Protein AF-A0A6V7HLK0-F1 (afdb_monomer_lite)

Sequence (235 aa):
MDEPIPCGPGGFQCENIGPEYYCSKQFWEGPNWGITNFDNFGLAMLTVFQCVTLEGWTDVLYSIEDAMGSSWQWIYFISMVILGAFFVMNLILGVLSGEFSKEREKAKARGDFHKLREKQQIEDDLRGYLDWITQAEDIEPETDEPKMQDGKTKQQSEMESTDQLEGDEEGVQQESVWRRKKLAFDRANRRMRRACRKAVKSQVFYWLIIVLVFLNTGVLATEHYNQPQWLDDFQ

Organism: NCBI:txid395501

Radius of gyration: 45.16 Å; chains: 1; bounding box: 91×51×130 Å

Secondary structure (DSSP, 8-state):
--S-----TTS--GGGT-TT-----S----HHHHTS--SSHHHHHHHHHHHHTTSSHHHHHHHHHHHH-SSSHHHHHHHHIIIIIHHHHHHHHHHHHHHHHHHHHHHHHTTHHHHHHHHHHHHHHHHHHHHHHHHHHT---------PPP--------------------------HHHHHHHHHHHHHHHHHHHHHHHHTSHHHHHHHHHHHHHHHHHHHT--TT--HHHHTT-

pLDDT: mean 81.18, std 20.98, range [24.12, 97.62]

InterPro domains:
  IPR002077 Voltage-dependent calcium channel, alpha-1 subunit [PR00167] (58-75)
  IPR002077 Voltage-dependent calcium channel, alpha-1 subunit [PR00167] (97-121)
  IPR005821 Ion transport domain [PF00520] (25-107)
  IPR027359 Voltage-dependent channel domain superfamily [G3DSA:1.20.120.350] (193-235)
  IPR050599 Voltage-dependent calcium channel alpha-1 subunit [PTHR45628] (5-235)

Foldseek 3Di:
DPDDAAAAPQAAQLPVVHPPGHHDPDDDCHPPNVQQDDPDPVSVVVNLVCLLCVHCLVVSLNSVCRHHNDDCSVVVSVCSNVVRNVVVVVVVVVVVVVVVVVVVVVCVVVCVVVVVVVVVVVVVVVVVVVVVVVVVVLDDDPPPDPPDDDDDDDDDDDDDDDDDDDDDDPPPVPCPVVNVVVVVVVVVVNVVVVVVVVCCPDPVVVVVVVVVVVVVVVLVVPDDDPDDVVSVVVD

Structure (mmCIF, N/CA/C/O backbone):
data_AF-A0A6V7HLK0-F1
#
_entry.id   AF-A0A6V7HLK0-F1
#
loop_
_atom_site.group_PDB
_atom_site.id
_atom_site.type_symbol
_atom_site.label_atom_id
_atom_site.label_alt_id
_atom_site.label_comp_id
_atom_site.label_asym_id
_atom_site.label_entity_id
_atom_site.label_seq_id
_atom_site.pdbx_PDB_ins_code
_atom_site.Cartn_x
_atom_site.Cartn_y
_atom_site.Cartn_z
_atom_site.occupancy
_atom_site.B_iso_or_equiv
_atom_site.auth_seq_id
_atom_site.auth_comp_id
_atom_site.auth_asym_id
_atom_site.auth_atom_id
_atom_site.pdbx_PDB_model_num
ATOM 1 N N . MET A 1 1 ? -0.566 -14.085 -31.722 1.00 63.91 1 MET A N 1
ATOM 2 C CA . MET A 1 1 ? -0.450 -13.171 -30.565 1.00 63.91 1 MET A CA 1
ATOM 3 C C . MET A 1 1 ? -1.357 -11.990 -30.821 1.00 63.91 1 MET A C 1
ATOM 5 O O . MET A 1 1 ? -1.418 -11.564 -31.970 1.00 63.91 1 MET A O 1
ATOM 9 N N . ASP A 1 2 ? -2.052 -11.506 -29.794 1.00 73.00 2 ASP A N 1
ATOM 10 C CA . ASP A 1 2 ? -2.999 -10.391 -29.930 1.00 73.00 2 ASP A CA 1
ATOM 11 C C . ASP A 1 2 ? -2.304 -9.020 -29.856 1.00 73.00 2 ASP A C 1
ATOM 13 O O . ASP A 1 2 ? -2.785 -8.055 -30.444 1.00 73.00 2 ASP A O 1
ATOM 17 N N . GLU A 1 3 ? -1.127 -8.955 -29.223 1.00 79.69 3 GLU A N 1
ATOM 18 C CA . GLU A 1 3 ? -0.285 -7.758 -29.137 1.00 79.69 3 GLU A CA 1
ATOM 19 C C . GLU A 1 3 ? 1.170 -8.062 -29.558 1.00 79.69 3 GLU A C 1
ATOM 21 O O . GLU A 1 3 ? 1.648 -9.186 -29.362 1.00 79.69 3 GLU A O 1
ATOM 26 N N . PRO A 1 4 ? 1.882 -7.094 -30.170 1.00 85.44 4 PRO A N 1
ATOM 27 C CA . PRO A 1 4 ? 3.306 -7.210 -30.470 1.00 85.44 4 PRO A CA 1
ATOM 28 C C . PRO A 1 4 ? 4.160 -7.106 -29.198 1.00 85.44 4 PRO A C 1
ATOM 30 O O . PRO A 1 4 ? 3.873 -6.314 -28.305 1.00 85.44 4 PRO A O 1
ATOM 33 N N . ILE A 1 5 ? 5.253 -7.867 -29.165 1.00 90.31 5 ILE A N 1
ATOM 34 C CA . ILE A 1 5 ? 6.261 -7.842 -28.097 1.00 90.31 5 ILE A CA 1
ATOM 35 C C . ILE A 1 5 ? 7.622 -7.399 -28.654 1.00 90.31 5 ILE A C 1
ATOM 37 O O . ILE A 1 5 ? 7.855 -7.537 -29.862 1.00 90.31 5 ILE A O 1
ATOM 41 N N . PRO A 1 6 ? 8.542 -6.891 -27.813 1.00 92.81 6 PRO A N 1
ATOM 42 C CA . PRO A 1 6 ? 9.915 -6.642 -28.229 1.00 92.81 6 PRO A CA 1
ATOM 43 C C . PRO A 1 6 ? 10.592 -7.933 -28.706 1.00 92.81 6 PRO A C 1
ATOM 45 O O . PRO A 1 6 ? 10.280 -9.032 -28.258 1.00 92.81 6 PRO A O 1
ATOM 48 N N . CYS A 1 7 ? 11.524 -7.802 -29.643 1.00 91.75 7 CYS A N 1
ATOM 49 C CA . CYS A 1 7 ? 12.301 -8.918 -30.165 1.00 91.75 7 CYS A CA 1
ATOM 50 C C . CYS A 1 7 ? 13.664 -8.418 -30.642 1.00 91.75 7 CYS A C 1
ATOM 52 O O . CYS A 1 7 ? 13.815 -7.259 -31.042 1.00 91.75 7 CYS A O 1
ATOM 54 N N . GLY A 1 8 ? 14.670 -9.289 -30.628 1.00 87.12 8 GLY A N 1
ATOM 55 C CA . GLY A 1 8 ? 16.018 -8.899 -31.027 1.00 87.12 8 GLY A CA 1
ATOM 56 C C . GLY A 1 8 ? 16.970 -10.082 -31.167 1.00 87.12 8 GLY A C 1
ATOM 57 O O . GLY A 1 8 ? 16.734 -11.141 -30.593 1.00 87.12 8 GLY A O 1
ATOM 58 N N . PRO A 1 9 ? 18.092 -9.926 -31.892 1.00 84.25 9 PRO A N 1
ATOM 59 C CA . PRO A 1 9 ? 19.030 -11.021 -32.164 1.00 84.25 9 PRO A CA 1
ATOM 60 C C . PRO A 1 9 ? 19.744 -11.561 -30.912 1.00 84.25 9 PRO A C 1
ATOM 62 O O . PRO A 1 9 ? 20.300 -12.652 -30.959 1.00 84.25 9 PRO A O 1
ATOM 65 N N . GLY A 1 10 ? 19.750 -10.804 -29.808 1.00 84.38 10 GLY A N 1
ATOM 66 C CA . GLY A 1 10 ? 20.217 -11.259 -28.492 1.00 84.38 10 GLY A CA 1
ATOM 67 C C . GLY A 1 10 ? 19.101 -11.472 -27.462 1.00 84.38 10 GLY A C 1
ATOM 68 O O . GLY A 1 10 ? 19.404 -11.895 -26.352 1.00 84.38 10 GLY A O 1
ATOM 69 N N . GLY A 1 11 ? 17.851 -11.158 -27.816 1.00 89.31 11 GLY A N 1
ATOM 70 C CA . GLY A 1 11 ? 16.671 -11.230 -26.953 1.00 89.31 11 GLY A CA 1
ATOM 71 C C . GLY A 1 11 ? 15.688 -12.301 -27.424 1.00 89.31 11 GLY A C 1
ATOM 72 O O . GLY A 1 11 ? 16.090 -13.414 -27.777 1.00 89.31 11 GLY A O 1
ATOM 73 N N . PHE A 1 12 ? 14.399 -11.971 -27.448 1.00 91.12 12 PHE A N 1
ATOM 74 C CA . PHE A 1 12 ? 13.338 -12.909 -27.794 1.00 91.12 12 PHE A CA 1
ATOM 75 C C . PHE A 1 12 ? 13.400 -13.341 -29.267 1.00 91.12 12 PHE A C 1
ATOM 77 O O . PHE A 1 12 ? 13.405 -12.510 -30.180 1.00 91.12 12 PHE A O 1
ATOM 84 N N . GLN A 1 13 ? 13.417 -14.659 -29.497 1.00 90.62 13 GLN A N 1
ATOM 85 C CA . GLN A 1 13 ? 13.411 -15.260 -30.834 1.00 90.62 13 GLN A CA 1
ATOM 86 C C . GLN A 1 13 ? 11.985 -15.659 -31.224 1.00 90.62 13 GLN A C 1
ATOM 88 O O . GLN A 1 13 ? 11.446 -16.640 -30.713 1.00 90.62 13 GLN A O 1
ATOM 93 N N . CYS A 1 14 ? 11.383 -14.924 -32.162 1.00 89.31 14 CYS A N 1
ATOM 94 C CA . CYS A 1 14 ? 10.012 -15.160 -32.629 1.00 89.31 14 CYS A CA 1
ATOM 95 C C . CYS A 1 14 ? 9.789 -16.582 -33.180 1.00 89.31 14 CYS A C 1
ATOM 97 O O . CYS A 1 14 ? 8.721 -17.154 -32.975 1.00 89.31 14 CYS A O 1
ATOM 99 N N . GLU A 1 15 ? 10.821 -17.176 -33.789 1.00 87.00 15 GLU A N 1
ATOM 100 C CA . GLU A 1 15 ? 10.808 -18.540 -34.342 1.00 87.00 15 GLU A CA 1
ATOM 101 C C . GLU A 1 15 ? 10.466 -19.619 -33.294 1.00 87.00 15 GLU A C 1
ATOM 103 O O . GLU A 1 15 ? 9.951 -20.678 -33.651 1.00 87.00 15 GLU A O 1
ATOM 108 N N . ASN A 1 16 ? 10.683 -19.348 -31.998 1.00 87.44 16 ASN A N 1
ATOM 109 C CA . ASN A 1 16 ? 10.330 -20.263 -30.906 1.00 87.44 16 ASN A CA 1
ATOM 110 C C . ASN A 1 16 ? 8.809 -20.434 -30.718 1.00 87.44 16 ASN A C 1
ATOM 112 O O . ASN A 1 16 ? 8.388 -21.403 -30.087 1.00 87.44 16 ASN A O 1
ATOM 116 N N . ILE A 1 17 ? 7.991 -19.498 -31.216 1.00 88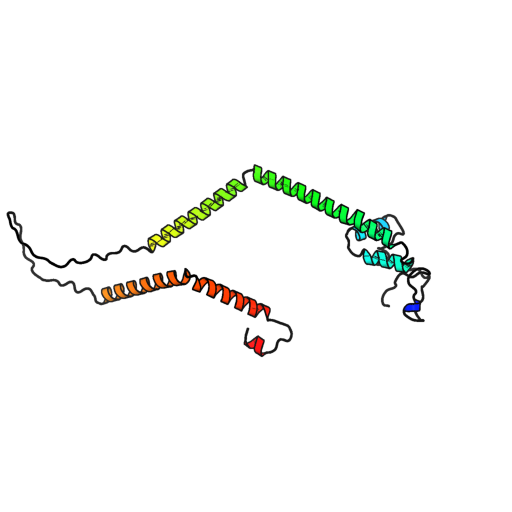.44 17 ILE A N 1
ATOM 117 C CA . ILE A 1 17 ? 6.522 -19.567 -31.138 1.00 88.44 17 ILE A CA 1
ATOM 118 C C . ILE A 1 17 ? 5.969 -20.404 -32.298 1.00 88.44 17 ILE A C 1
ATOM 120 O O . ILE A 1 17 ? 5.076 -21.226 -32.104 1.00 88.44 17 ILE A O 1
ATOM 124 N N . GLY A 1 18 ? 6.501 -20.188 -33.502 1.00 89.31 18 GLY A N 1
ATOM 125 C CA . GLY A 1 18 ? 6.077 -20.850 -34.732 1.00 89.31 18 GLY A CA 1
ATOM 126 C C . GLY A 1 18 ? 6.762 -20.248 -35.966 1.00 89.31 18 GLY A C 1
ATOM 127 O O . GLY A 1 18 ? 7.225 -19.107 -35.911 1.00 89.31 18 GLY A O 1
ATOM 128 N N . PRO A 1 19 ? 6.830 -20.982 -37.091 1.00 86.31 19 PRO A N 1
ATOM 129 C CA . PRO A 1 19 ? 7.536 -20.549 -38.303 1.00 86.31 19 PRO A CA 1
ATOM 130 C C . PRO A 1 19 ? 6.909 -19.325 -38.995 1.00 86.31 19 PRO A C 1
ATOM 132 O O . PRO A 1 19 ? 7.563 -18.674 -39.807 1.00 86.31 19 PRO A O 1
ATOM 135 N N . GLU A 1 20 ? 5.651 -19.001 -38.696 1.00 89.06 20 GLU A N 1
ATOM 136 C CA . GLU A 1 20 ? 4.963 -17.792 -39.156 1.00 89.06 20 GLU A CA 1
ATOM 137 C C . GLU A 1 20 ? 5.330 -16.516 -38.372 1.00 89.06 20 GLU A C 1
ATOM 139 O O . GLU A 1 20 ? 5.032 -15.411 -38.835 1.00 89.06 20 GLU A O 1
ATOM 144 N N . TYR A 1 21 ? 5.991 -16.638 -37.215 1.00 88.81 21 TYR A N 1
ATOM 145 C CA . TYR A 1 21 ? 6.380 -15.508 -36.370 1.00 88.81 21 TYR A CA 1
ATOM 146 C C . TYR A 1 21 ? 7.812 -15.052 -36.672 1.00 88.81 21 TYR A C 1
ATOM 148 O O . TYR A 1 21 ? 8.772 -15.805 -36.529 1.00 88.81 21 TYR A O 1
ATOM 156 N N . TYR A 1 22 ? 7.973 -13.775 -37.024 1.00 88.19 22 TYR A N 1
ATOM 157 C CA . TYR A 1 22 ? 9.270 -13.160 -37.310 1.00 88.19 22 TYR A CA 1
ATOM 158 C C . TYR A 1 22 ? 9.392 -11.790 -36.639 1.00 88.19 22 TYR A C 1
ATOM 160 O O . TYR A 1 22 ? 8.404 -11.075 -36.466 1.00 88.19 22 TYR A O 1
ATOM 168 N N . CYS A 1 23 ? 10.621 -11.396 -36.301 1.00 89.50 23 CYS A N 1
ATOM 169 C CA . CYS A 1 23 ? 10.884 -10.075 -35.739 1.00 89.50 23 CYS A CA 1
ATOM 170 C C . CYS A 1 23 ? 10.792 -9.015 -36.851 1.00 89.50 23 CYS A C 1
ATOM 172 O O . CYS A 1 23 ? 11.658 -8.931 -37.730 1.00 89.50 23 CYS A O 1
ATOM 174 N N . SER A 1 24 ? 9.703 -8.243 -36.857 1.00 87.50 24 SER A N 1
ATOM 175 C CA . SER A 1 24 ? 9.448 -7.226 -37.880 1.00 87.50 24 SER A CA 1
ATOM 176 C C . SER A 1 24 ? 10.358 -6.008 -37.704 1.00 87.50 24 SER A C 1
ATOM 178 O O . SER A 1 24 ? 10.611 -5.558 -36.593 1.00 87.50 24 SER A O 1
ATOM 180 N N . LYS A 1 25 ? 10.818 -5.436 -38.824 1.00 85.56 25 LYS A N 1
ATOM 181 C CA . LYS A 1 25 ? 11.557 -4.157 -38.863 1.00 85.56 25 LYS A CA 1
ATOM 182 C C . LYS A 1 25 ? 10.656 -2.954 -39.163 1.00 85.56 25 LYS A C 1
ATOM 184 O O . LYS A 1 25 ? 11.156 -1.874 -39.473 1.00 85.56 25 LYS A O 1
ATOM 189 N N . GLN A 1 26 ? 9.340 -3.153 -39.170 1.00 88.44 26 GLN A N 1
ATOM 190 C CA . GLN A 1 26 ? 8.380 -2.061 -39.298 1.00 88.44 26 GLN A CA 1
ATOM 191 C C . GLN A 1 26 ? 8.384 -1.210 -38.024 1.00 88.44 26 GLN A C 1
ATOM 193 O O . GLN A 1 26 ? 8.770 -1.681 -36.957 1.00 88.44 26 GLN A O 1
ATOM 198 N N . PHE A 1 27 ? 7.963 0.049 -38.142 1.00 89.56 27 PHE A N 1
ATOM 199 C CA . PHE A 1 27 ? 7.809 0.909 -36.975 1.00 89.56 27 PHE A CA 1
ATOM 200 C C . PHE A 1 27 ? 6.725 0.349 -36.047 1.00 89.56 27 PHE A C 1
ATOM 202 O O . PHE A 1 27 ? 5.606 0.082 -36.483 1.00 89.56 27 PHE A O 1
ATOM 209 N N . TRP A 1 28 ? 7.072 0.216 -34.772 1.00 91.81 28 TRP A N 1
ATOM 210 C CA . TRP A 1 28 ? 6.160 -0.057 -33.673 1.00 91.81 28 TRP A CA 1
ATOM 211 C C . TRP A 1 28 ? 6.401 1.009 -32.606 1.00 91.81 28 TRP A C 1
ATOM 213 O O . TRP A 1 28 ? 7.549 1.344 -32.323 1.00 91.81 28 TRP A O 1
ATOM 223 N N . GLU A 1 29 ? 5.324 1.546 -32.034 1.00 92.44 29 GLU A N 1
ATOM 224 C CA . GLU A 1 29 ? 5.385 2.600 -31.011 1.00 92.44 29 GLU A CA 1
ATOM 225 C C . GLU A 1 29 ? 6.049 2.119 -29.710 1.00 92.44 29 GLU A C 1
ATOM 227 O O . GLU A 1 29 ? 6.595 2.929 -28.968 1.00 92.44 29 GLU A O 1
ATOM 232 N N . GLY A 1 30 ? 6.046 0.805 -29.461 1.00 93.12 30 GLY A N 1
ATOM 233 C CA . GLY A 1 30 ? 6.608 0.175 -28.269 1.00 93.12 30 GLY A CA 1
ATOM 234 C C . GLY A 1 30 ? 5.549 -0.209 -27.226 1.00 93.12 30 GLY A C 1
ATOM 235 O O . GLY A 1 30 ? 4.348 -0.012 -27.452 1.00 93.12 30 GLY A O 1
ATOM 236 N N . PRO A 1 31 ? 5.976 -0.768 -26.078 1.00 93.62 31 PRO A N 1
ATOM 237 C CA . PRO A 1 31 ? 5.079 -1.196 -25.007 1.00 93.62 31 PRO A CA 1
ATOM 238 C C . PRO A 1 31 ? 4.182 -0.060 -24.494 1.00 93.62 31 PRO A C 1
ATOM 240 O O . PRO A 1 31 ? 4.598 1.101 -24.438 1.00 93.62 31 PRO A O 1
ATOM 243 N N . ASN A 1 32 ? 2.956 -0.406 -24.089 1.00 93.38 32 ASN A N 1
ATOM 244 C CA . ASN A 1 32 ? 1.962 0.529 -23.547 1.00 93.38 32 ASN A CA 1
ATOM 245 C C . ASN A 1 32 ? 1.731 1.759 -24.450 1.00 93.38 32 ASN A C 1
ATOM 247 O O . ASN A 1 32 ? 1.846 2.895 -23.991 1.00 93.38 32 ASN A O 1
ATOM 251 N N . TRP A 1 33 ? 1.448 1.538 -25.741 1.00 93.44 33 TRP A N 1
ATOM 252 C CA . TRP A 1 33 ? 1.242 2.598 -26.750 1.00 93.44 33 TRP A CA 1
ATOM 253 C C . TRP A 1 33 ? 2.401 3.611 -26.817 1.00 93.44 33 TRP A C 1
ATOM 255 O O . TRP A 1 33 ? 2.197 4.821 -26.912 1.00 93.44 33 TRP A O 1
ATOM 265 N N . GLY A 1 34 ? 3.635 3.113 -26.694 1.00 93.69 34 GLY A N 1
ATOM 266 C CA . GLY A 1 34 ? 4.845 3.935 -26.714 1.00 93.69 34 GLY A CA 1
ATOM 267 C C . GLY A 1 34 ? 5.037 4.856 -25.507 1.00 93.69 34 GLY A C 1
ATOM 268 O O . GLY A 1 34 ? 5.810 5.809 -25.593 1.00 93.69 34 GLY A O 1
ATOM 269 N N . ILE A 1 35 ? 4.377 4.594 -24.375 1.00 95.12 35 ILE A N 1
ATOM 270 C CA . ILE A 1 35 ? 4.600 5.338 -23.122 1.00 95.12 35 ILE A CA 1
ATOM 271 C C . ILE A 1 35 ? 5.838 4.808 -22.383 1.00 95.12 35 ILE A C 1
ATOM 273 O O . ILE A 1 35 ? 6.629 5.589 -21.850 1.00 95.12 35 ILE A O 1
ATOM 277 N N . THR A 1 36 ? 6.021 3.486 -22.357 1.00 95.94 36 THR A N 1
ATOM 278 C CA . THR A 1 36 ? 7.065 2.808 -21.575 1.00 95.94 36 THR A CA 1
ATOM 279 C C . THR A 1 36 ? 8.319 2.598 -22.430 1.00 95.94 36 THR A C 1
ATOM 281 O O . THR A 1 36 ? 8.521 1.536 -23.018 1.00 95.94 36 THR A O 1
ATOM 284 N N . ASN A 1 37 ? 9.161 3.629 -22.527 1.00 94.69 37 ASN A N 1
ATOM 285 C CA . ASN A 1 37 ? 10.439 3.587 -23.247 1.00 94.69 37 ASN A CA 1
ATOM 286 C C . ASN A 1 37 ? 11.499 4.515 -22.621 1.00 94.69 37 ASN A C 1
ATOM 288 O O . ASN A 1 37 ? 11.244 5.239 -21.655 1.00 94.69 37 ASN A O 1
ATOM 292 N N . PHE A 1 38 ? 12.699 4.498 -23.208 1.00 96.19 38 PHE A N 1
ATOM 293 C CA . PHE A 1 38 ? 13.854 5.299 -22.789 1.00 96.19 38 PHE A CA 1
ATOM 294 C C . PHE A 1 38 ? 14.350 6.264 -23.888 1.00 96.19 38 PHE A C 1
ATOM 296 O O . PHE A 1 38 ? 15.471 6.766 -23.809 1.00 96.19 38 PHE A O 1
ATOM 303 N N . ASP A 1 39 ? 13.524 6.559 -24.897 1.00 95.75 39 ASP A N 1
ATOM 304 C CA . ASP A 1 39 ? 13.924 7.300 -26.108 1.00 95.75 39 ASP A CA 1
ATOM 305 C C . ASP A 1 39 ? 14.164 8.794 -25.846 1.00 95.75 39 ASP A C 1
ATOM 307 O O . ASP A 1 39 ? 14.870 9.477 -26.590 1.00 95.75 39 ASP A O 1
ATOM 311 N N . ASN A 1 40 ? 13.566 9.327 -24.778 1.00 96.56 40 ASN A N 1
ATOM 312 C CA . ASN A 1 40 ? 13.763 10.699 -24.331 1.00 96.56 40 ASN A CA 1
ATOM 313 C C . ASN A 1 40 ? 13.716 10.804 -22.802 1.00 96.56 40 ASN A C 1
ATOM 315 O O . ASN A 1 40 ? 13.148 9.958 -22.113 1.00 96.56 40 ASN A O 1
ATOM 319 N N . PHE A 1 41 ? 14.274 11.895 -22.272 1.00 97.50 41 PHE A N 1
ATOM 320 C CA . PHE A 1 41 ? 14.397 12.128 -20.831 1.00 97.50 41 PHE A CA 1
ATOM 321 C C . PHE A 1 41 ? 13.058 12.088 -20.070 1.00 97.50 41 PHE A C 1
ATOM 323 O O . PHE A 1 41 ? 13.018 11.601 -18.944 1.00 97.50 41 PHE A O 1
ATOM 330 N N . GLY A 1 42 ? 11.964 12.573 -20.671 1.00 97.56 42 GLY A N 1
ATOM 331 C CA . GLY A 1 42 ? 10.650 12.613 -20.024 1.00 97.56 42 GLY A CA 1
ATOM 332 C C . GLY A 1 42 ? 10.031 11.225 -19.855 1.00 97.56 42 GLY A C 1
ATOM 333 O O . GLY A 1 42 ? 9.625 10.870 -18.749 1.00 97.56 42 GLY A O 1
ATOM 334 N N . LEU A 1 43 ? 10.012 10.422 -20.923 1.00 96.81 43 LEU A N 1
ATOM 335 C CA . LEU A 1 43 ? 9.491 9.048 -20.877 1.00 96.81 43 LEU A CA 1
ATOM 336 C C . LEU A 1 43 ? 10.408 8.109 -20.083 1.00 96.81 43 LEU A C 1
ATOM 338 O O . LEU A 1 43 ? 9.913 7.290 -19.311 1.00 96.81 43 LEU A O 1
ATOM 342 N N . ALA A 1 44 ? 11.729 8.306 -20.152 1.00 96.88 44 ALA A N 1
ATOM 343 C CA . ALA A 1 44 ? 12.675 7.608 -19.285 1.00 96.88 44 ALA A CA 1
ATOM 344 C C . ALA A 1 44 ? 12.414 7.919 -17.799 1.00 96.88 44 ALA A C 1
ATOM 346 O O . ALA A 1 44 ? 12.364 7.006 -16.979 1.00 96.88 44 ALA A O 1
ATOM 347 N N . MET A 1 45 ? 12.193 9.191 -17.438 1.00 96.25 45 MET A N 1
ATOM 348 C CA . MET A 1 45 ? 11.857 9.582 -16.064 1.00 96.25 45 MET A CA 1
ATOM 349 C C . MET A 1 45 ? 10.515 8.992 -15.606 1.00 96.25 45 MET A C 1
ATOM 351 O O . MET A 1 45 ? 10.421 8.539 -14.467 1.00 96.25 45 MET A O 1
ATOM 355 N N . LEU A 1 46 ? 9.499 8.961 -16.476 1.00 96.56 46 LEU A N 1
ATOM 356 C CA . LEU A 1 46 ? 8.200 8.348 -16.180 1.00 96.56 46 LEU A CA 1
ATOM 357 C C . LEU A 1 46 ? 8.324 6.830 -15.962 1.00 96.56 46 LEU A C 1
ATOM 359 O O . LEU A 1 46 ? 7.815 6.314 -14.970 1.00 96.56 46 LEU A O 1
ATOM 363 N N . THR A 1 47 ? 9.058 6.139 -16.835 1.00 95.75 47 THR A N 1
ATOM 364 C CA . THR A 1 47 ? 9.313 4.692 -16.748 1.00 95.75 47 THR A CA 1
ATOM 365 C C . THR A 1 47 ? 10.110 4.335 -15.488 1.00 95.75 47 THR A C 1
ATOM 367 O O . THR A 1 47 ? 9.771 3.386 -14.781 1.00 95.75 47 THR A O 1
ATOM 370 N N . VAL A 1 48 ? 11.130 5.129 -15.137 1.00 94.62 48 VAL A N 1
ATOM 371 C CA . VAL A 1 48 ? 11.877 4.979 -13.874 1.00 94.62 48 VAL A CA 1
ATOM 372 C C . VAL A 1 48 ? 10.980 5.247 -12.664 1.00 94.62 48 VAL A C 1
ATOM 374 O O . VAL A 1 48 ? 11.056 4.511 -11.682 1.00 94.62 48 VAL A O 1
ATOM 377 N N . PHE A 1 49 ? 10.107 6.258 -12.716 1.00 93.38 49 PHE A N 1
ATOM 378 C CA . PHE A 1 49 ? 9.153 6.533 -11.640 1.00 93.38 49 PHE A CA 1
ATOM 379 C C . PHE A 1 49 ? 8.187 5.358 -11.429 1.00 93.38 49 PHE A C 1
ATOM 381 O O . PHE A 1 49 ? 8.053 4.901 -10.295 1.00 93.38 49 PHE A O 1
ATOM 388 N N . GLN A 1 50 ? 7.605 4.813 -12.504 1.00 94.56 50 GLN A N 1
ATOM 389 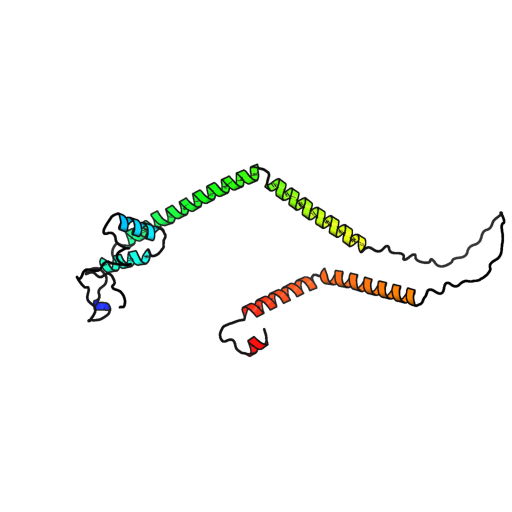C CA . GLN A 1 50 ? 6.791 3.593 -12.458 1.00 94.56 50 GLN A CA 1
ATOM 390 C C . GLN A 1 50 ? 7.563 2.445 -11.782 1.00 94.56 50 GLN A C 1
ATOM 392 O O . GLN A 1 50 ? 7.102 1.900 -10.778 1.00 94.56 50 GLN A O 1
ATOM 397 N N . CYS A 1 51 ? 8.796 2.170 -12.225 1.00 94.12 51 CYS A N 1
ATOM 398 C CA . CYS A 1 51 ? 9.633 1.123 -11.631 1.00 94.12 51 CYS A CA 1
ATOM 399 C C . CYS A 1 51 ? 9.900 1.338 -10.127 1.00 94.12 51 CYS A C 1
ATOM 401 O O . CYS A 1 51 ? 9.853 0.389 -9.343 1.00 94.12 51 CYS A O 1
ATOM 403 N N . VAL A 1 52 ? 10.132 2.583 -9.696 1.00 93.31 52 VAL A N 1
ATOM 404 C CA . VAL A 1 52 ? 10.336 2.946 -8.280 1.00 93.31 52 VAL A CA 1
ATOM 405 C C . VAL A 1 52 ? 9.060 2.785 -7.441 1.00 93.31 52 VAL A C 1
ATOM 407 O O . VAL A 1 52 ? 9.164 2.526 -6.242 1.00 93.31 52 VAL A O 1
ATOM 410 N N . THR A 1 53 ? 7.866 2.867 -8.038 1.00 92.50 53 THR A N 1
ATOM 411 C CA . THR A 1 53 ? 6.599 2.560 -7.340 1.00 92.50 53 THR A CA 1
ATOM 412 C C . THR A 1 53 ? 6.323 1.061 -7.160 1.00 92.50 53 THR A C 1
ATOM 414 O O . THR A 1 53 ? 5.359 0.712 -6.483 1.00 92.50 53 THR A O 1
ATOM 417 N N . LEU A 1 54 ? 7.185 0.181 -7.693 1.00 92.50 54 LEU A N 1
ATOM 418 C CA . LEU A 1 54 ? 7.049 -1.287 -7.673 1.00 92.50 54 LEU A CA 1
ATOM 419 C C . LEU A 1 54 ? 5.815 -1.827 -8.421 1.00 92.50 54 LEU A C 1
ATOM 421 O O . LEU A 1 54 ? 5.421 -2.974 -8.218 1.00 92.50 54 LEU A O 1
ATOM 425 N N . GLU A 1 55 ? 5.248 -1.028 -9.321 1.00 92.94 55 GLU A N 1
ATOM 426 C CA . GLU A 1 55 ? 4.112 -1.364 -10.183 1.00 92.94 55 GLU A CA 1
ATOM 427 C C . GLU A 1 55 ? 4.630 -1.532 -11.623 1.00 92.94 55 GLU A C 1
ATOM 429 O O . GLU A 1 55 ? 5.472 -0.749 -12.059 1.00 92.94 55 GLU A O 1
ATOM 434 N N . GLY A 1 56 ? 4.254 -2.615 -12.317 1.00 93.19 56 GLY A N 1
ATOM 435 C CA . GLY A 1 56 ? 4.697 -2.925 -13.692 1.00 93.19 56 GLY A CA 1
ATOM 436 C C . GLY A 1 56 ? 6.212 -3.105 -13.926 1.00 93.19 56 GLY A C 1
ATOM 437 O O . GLY A 1 56 ? 6.637 -3.366 -15.048 1.00 93.19 56 GLY A O 1
ATOM 438 N N . TRP A 1 57 ? 7.064 -2.969 -12.902 1.00 94.81 57 TRP A N 1
ATOM 439 C CA . TRP A 1 57 ? 8.527 -2.889 -13.064 1.00 94.81 57 TRP A CA 1
ATOM 440 C C . TRP A 1 57 ? 9.164 -4.148 -13.678 1.00 94.81 57 TRP A C 1
ATOM 442 O O . TRP A 1 57 ? 10.166 -4.051 -14.389 1.00 94.81 57 TRP A O 1
ATOM 452 N N . THR A 1 58 ? 8.581 -5.323 -13.423 1.00 95.69 58 THR A N 1
ATOM 453 C CA . THR A 1 58 ? 8.987 -6.595 -14.038 1.00 95.69 58 THR A CA 1
ATOM 454 C C . THR A 1 58 ? 8.708 -6.612 -15.530 1.00 95.69 58 THR A C 1
ATOM 456 O O . THR A 1 58 ? 9.511 -7.135 -16.292 1.00 95.69 58 THR A O 1
ATOM 459 N N . ASP A 1 59 ? 7.619 -5.988 -15.961 1.00 95.31 59 ASP A N 1
ATOM 460 C CA . ASP A 1 59 ? 7.170 -6.009 -17.352 1.00 95.31 59 ASP A CA 1
ATOM 461 C C . ASP A 1 59 ? 8.050 -5.076 -18.198 1.00 95.31 59 ASP A C 1
ATOM 463 O O . ASP A 1 59 ? 8.382 -5.386 -1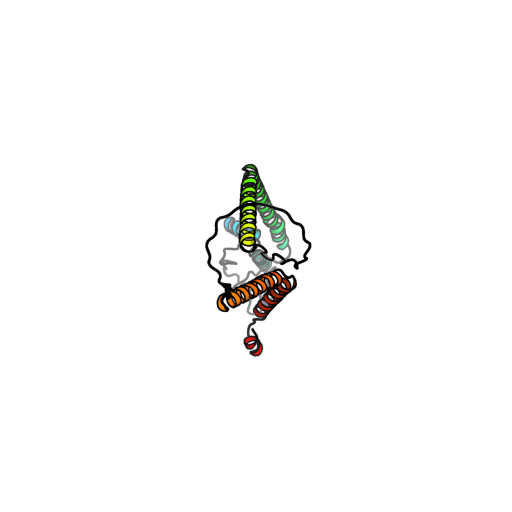9.344 1.00 95.31 59 ASP A O 1
ATOM 467 N N . VAL A 1 60 ? 8.538 -3.982 -17.591 1.00 95.56 60 VAL A N 1
ATOM 468 C CA . VAL A 1 60 ? 9.601 -3.134 -18.158 1.00 95.56 60 VAL A CA 1
ATOM 469 C C . VAL A 1 60 ? 10.923 -3.902 -18.273 1.00 95.56 60 VAL A C 1
ATOM 471 O O . VAL A 1 60 ? 11.573 -3.832 -19.316 1.00 95.56 60 VAL A O 1
ATOM 474 N N . LEU A 1 61 ? 11.321 -4.651 -17.234 1.00 95.88 61 LEU A N 1
ATOM 475 C CA . LEU A 1 61 ? 12.517 -5.501 -17.273 1.00 95.88 61 LEU A CA 1
ATOM 476 C C . LEU A 1 61 ? 12.412 -6.536 -18.403 1.00 95.88 61 LEU A C 1
ATOM 478 O O . LEU A 1 61 ? 13.299 -6.577 -19.252 1.00 95.88 61 LEU A O 1
ATOM 482 N N . TYR A 1 62 ? 11.327 -7.309 -18.460 1.00 95.06 62 TYR A N 1
ATOM 483 C CA . TYR A 1 62 ? 11.128 -8.339 -19.483 1.00 95.06 62 TYR A CA 1
ATOM 484 C C . TYR A 1 62 ? 11.069 -7.745 -20.892 1.00 95.06 62 TYR A C 1
ATOM 486 O O . TYR A 1 62 ? 11.745 -8.249 -21.779 1.00 95.06 62 TYR A O 1
ATOM 494 N N . SER A 1 63 ? 10.404 -6.601 -21.088 1.00 94.75 63 SER A N 1
ATOM 495 C CA . SER A 1 63 ? 10.416 -5.889 -22.377 1.00 94.75 63 SER A CA 1
ATOM 496 C C . SER A 1 63 ? 11.834 -5.516 -22.842 1.00 94.75 63 SER A C 1
ATOM 498 O O . SER A 1 63 ? 12.144 -5.551 -24.034 1.00 94.75 63 SER A O 1
ATOM 500 N N . ILE A 1 64 ? 12.718 -5.164 -21.904 1.00 94.56 64 ILE A N 1
ATOM 501 C CA . ILE A 1 64 ? 14.124 -4.840 -22.175 1.00 94.56 64 ILE A CA 1
ATOM 502 C C . ILE A 1 64 ? 14.970 -6.106 -22.407 1.00 94.56 64 ILE A C 1
ATOM 504 O O . ILE A 1 64 ? 15.879 -6.086 -23.244 1.00 94.56 64 ILE A O 1
ATOM 508 N N . GLU A 1 65 ? 14.669 -7.213 -21.725 1.00 94.62 65 GLU A N 1
ATOM 509 C CA . GLU A 1 65 ? 15.318 -8.510 -21.954 1.00 94.62 65 GLU A CA 1
ATOM 510 C C . GLU A 1 65 ? 14.900 -9.146 -23.289 1.00 94.62 65 GLU A C 1
ATOM 512 O O . GLU A 1 65 ? 15.749 -9.658 -24.020 1.00 94.62 65 GLU A O 1
ATOM 517 N N . ASP A 1 66 ? 13.637 -9.019 -23.687 1.00 93.38 66 ASP A N 1
ATOM 518 C CA . ASP A 1 66 ? 13.138 -9.479 -24.984 1.00 93.38 66 ASP A CA 1
ATOM 519 C C . ASP A 1 66 ? 13.714 -8.651 -26.150 1.00 93.38 66 ASP A C 1
ATOM 521 O O . ASP A 1 66 ? 13.948 -9.180 -27.240 1.00 93.38 66 ASP A O 1
ATOM 525 N N . ALA A 1 67 ? 14.048 -7.377 -25.918 1.00 91.88 67 ALA A N 1
ATOM 526 C CA . ALA A 1 67 ? 14.741 -6.532 -26.893 1.00 91.88 67 ALA A CA 1
ATOM 527 C C . ALA A 1 67 ? 16.259 -6.811 -26.993 1.00 91.88 67 ALA A C 1
ATOM 529 O O . ALA A 1 67 ? 16.815 -6.818 -28.096 1.00 91.88 67 ALA A O 1
ATOM 530 N N . MET A 1 68 ? 16.954 -7.001 -25.861 1.00 90.12 68 MET A N 1
ATOM 531 C CA . MET A 1 68 ? 18.431 -6.957 -25.790 1.00 90.12 68 MET A CA 1
ATOM 532 C C . MET A 1 68 ? 19.120 -8.185 -25.158 1.00 90.12 68 MET A C 1
ATOM 534 O O . MET A 1 68 ? 20.353 -8.236 -25.136 1.00 90.12 68 MET A O 1
ATOM 538 N N . GLY A 1 69 ? 18.370 -9.153 -24.636 1.00 89.56 69 GLY A N 1
ATOM 539 C CA . GLY A 1 69 ? 18.863 -10.309 -23.875 1.00 89.56 69 GLY A CA 1
ATOM 540 C C . GLY A 1 69 ? 18.858 -10.111 -22.355 1.00 89.56 69 GLY A C 1
ATOM 541 O O . GLY A 1 69 ? 18.646 -9.009 -21.866 1.00 89.56 69 GLY A O 1
ATOM 542 N N . SER A 1 70 ? 19.131 -11.180 -21.598 1.00 88.88 70 SER A N 1
ATOM 543 C CA . SER A 1 70 ? 19.030 -11.226 -20.119 1.00 88.88 70 SER A CA 1
ATOM 544 C C . SER A 1 70 ? 20.395 -11.173 -19.384 1.00 88.88 70 SER A C 1
ATOM 546 O O . SER A 1 70 ? 20.524 -11.458 -18.195 1.00 88.88 70 SER A O 1
ATOM 548 N N . SER A 1 71 ? 21.478 -10.813 -20.080 1.00 90.06 71 SER A N 1
ATOM 549 C CA . SER A 1 71 ? 22.852 -10.976 -19.563 1.00 90.06 71 SER A CA 1
ATOM 550 C C . SER A 1 71 ? 23.233 -10.056 -18.390 1.00 90.06 71 SER A C 1
ATOM 552 O O . SER A 1 71 ? 23.976 -10.472 -17.501 1.00 90.06 71 SER A O 1
ATOM 554 N N . TRP A 1 72 ? 22.792 -8.795 -18.396 1.00 91.31 72 TRP A N 1
ATOM 555 C CA . TRP A 1 72 ? 23.196 -7.764 -17.418 1.00 91.31 72 TRP A CA 1
ATOM 556 C C . TRP A 1 72 ? 22.068 -6.799 -17.020 1.00 91.31 72 TRP A C 1
ATOM 558 O O . TRP A 1 72 ? 22.201 -6.051 -16.052 1.00 91.31 72 TRP A O 1
ATOM 568 N N . GLN A 1 73 ? 20.958 -6.818 -17.753 1.00 92.81 73 GLN A N 1
ATOM 569 C CA . GLN A 1 73 ? 19.834 -5.892 -17.666 1.00 92.81 73 GLN A CA 1
ATOM 570 C C . GLN A 1 73 ? 19.194 -5.913 -16.269 1.00 92.81 73 GLN A C 1
ATOM 572 O O . GLN A 1 73 ? 18.953 -4.859 -15.675 1.00 92.81 73 GLN A O 1
ATOM 577 N N . TRP A 1 74 ? 19.036 -7.107 -15.688 1.00 92.94 74 TRP A N 1
ATOM 578 C CA . TRP A 1 74 ? 18.545 -7.305 -14.323 1.00 92.94 74 TRP A CA 1
ATOM 579 C C . TRP A 1 74 ? 19.344 -6.527 -13.262 1.00 92.94 74 TRP A C 1
ATOM 581 O O . TRP A 1 74 ? 18.761 -6.090 -12.273 1.00 92.94 74 TRP A O 1
ATOM 591 N N . ILE A 1 75 ? 20.648 -6.280 -13.455 1.00 94.94 75 ILE A N 1
ATOM 592 C CA . ILE A 1 75 ? 21.483 -5.543 -12.487 1.00 94.94 75 ILE A CA 1
ATOM 593 C C . ILE A 1 75 ? 20.980 -4.101 -12.333 1.00 94.94 75 ILE A C 1
ATOM 595 O O . ILE A 1 75 ? 20.910 -3.582 -11.216 1.00 94.94 75 ILE A O 1
ATOM 599 N N . TYR A 1 76 ? 20.587 -3.459 -13.438 1.00 93.56 76 TYR A N 1
ATOM 600 C CA . TYR A 1 76 ? 20.041 -2.101 -13.430 1.00 93.56 76 TYR A CA 1
ATOM 601 C C . TYR A 1 76 ? 18.700 -2.045 -12.686 1.00 93.56 76 TYR A C 1
ATOM 603 O O . TYR A 1 76 ? 18.559 -1.272 -11.740 1.00 93.56 76 TYR A O 1
ATOM 611 N N . PHE A 1 77 ? 17.748 -2.911 -13.040 1.00 94.12 77 PHE A N 1
ATOM 612 C CA . PHE A 1 77 ? 16.418 -2.908 -12.422 1.00 94.12 77 PHE A CA 1
ATOM 613 C C . PHE A 1 77 ? 16.447 -3.338 -10.947 1.00 94.12 77 PHE A C 1
ATOM 615 O O . PHE A 1 77 ? 15.856 -2.664 -10.106 1.00 94.12 77 PHE A O 1
ATOM 622 N N . ILE A 1 78 ? 17.198 -4.384 -10.588 1.00 93.50 78 ILE A N 1
ATOM 623 C CA . ILE A 1 78 ? 17.316 -4.837 -9.193 1.00 93.50 78 ILE A CA 1
ATOM 624 C C . ILE A 1 78 ? 18.027 -3.790 -8.323 1.00 93.50 78 ILE A C 1
ATOM 626 O O . ILE A 1 78 ? 17.578 -3.522 -7.207 1.00 93.50 78 ILE A O 1
ATOM 630 N N . SER A 1 79 ? 19.090 -3.140 -8.816 1.00 93.31 79 SER A N 1
ATOM 631 C CA . SER A 1 79 ? 19.733 -2.055 -8.058 1.00 93.31 79 SER A CA 1
ATOM 632 C C . SER A 1 79 ? 18.838 -0.817 -7.931 1.00 93.31 79 SER A C 1
ATOM 634 O O . SER A 1 79 ? 18.805 -0.220 -6.856 1.00 93.31 79 SER A O 1
ATOM 636 N N . MET A 1 80 ? 18.044 -0.476 -8.953 1.00 91.81 80 MET A N 1
ATOM 637 C CA . MET A 1 80 ? 17.033 0.588 -8.877 1.00 91.81 80 MET A CA 1
ATOM 638 C C . MET A 1 80 ? 15.928 0.273 -7.859 1.00 91.81 80 MET A C 1
ATOM 640 O O . MET A 1 80 ? 15.550 1.148 -7.084 1.00 91.81 80 MET A O 1
ATOM 644 N N . VAL A 1 81 ? 15.434 -0.965 -7.807 1.00 90.75 81 VAL A N 1
ATOM 645 C CA . VAL A 1 81 ? 14.438 -1.396 -6.813 1.00 90.75 81 VAL A CA 1
ATOM 646 C C . VAL A 1 81 ? 15.016 -1.307 -5.395 1.00 90.75 81 VAL A C 1
ATOM 648 O O . VAL A 1 81 ? 14.405 -0.699 -4.514 1.00 90.75 81 VAL A O 1
ATOM 651 N N . ILE A 1 82 ? 16.224 -1.835 -5.169 1.00 90.19 82 ILE A N 1
ATOM 652 C CA . ILE A 1 82 ? 16.873 -1.842 -3.846 1.00 90.19 82 ILE A CA 1
ATOM 653 C C . ILE A 1 82 ? 17.252 -0.427 -3.375 1.00 90.19 82 ILE A C 1
ATOM 655 O O . ILE A 1 82 ? 17.032 -0.093 -2.212 1.00 90.19 82 ILE A O 1
ATOM 659 N N . LEU A 1 83 ? 17.820 0.411 -4.246 1.00 87.94 83 LEU A N 1
ATOM 660 C CA . LEU A 1 83 ? 18.337 1.736 -3.870 1.00 87.94 83 LEU A CA 1
ATOM 661 C C . LEU A 1 83 ? 17.322 2.869 -4.049 1.00 87.94 83 LEU A C 1
ATOM 663 O O . LEU A 1 83 ? 17.432 3.883 -3.370 1.00 87.94 83 LEU A O 1
ATOM 667 N N . GLY A 1 84 ? 16.358 2.719 -4.955 1.00 87.12 84 GLY A N 1
ATOM 668 C CA . GLY A 1 84 ? 15.291 3.683 -5.209 1.00 87.12 84 GLY A CA 1
ATOM 669 C C . GLY A 1 84 ? 14.063 3.388 -4.357 1.00 87.12 84 GLY A C 1
ATOM 670 O O . GLY A 1 84 ? 13.785 4.115 -3.405 1.00 87.12 84 GLY A O 1
ATOM 671 N N . ALA A 1 85 ? 13.343 2.307 -4.669 1.00 87.62 85 ALA A N 1
ATOM 672 C CA . ALA A 1 85 ? 12.043 2.019 -4.059 1.00 87.62 85 ALA A CA 1
ATOM 673 C C . ALA A 1 85 ? 12.129 1.821 -2.536 1.00 87.62 85 ALA A C 1
ATOM 675 O O . ALA A 1 85 ? 11.446 2.519 -1.783 1.00 87.62 85 ALA A O 1
ATOM 676 N N . PHE A 1 86 ? 13.013 0.940 -2.049 1.00 86.31 86 PHE A N 1
ATOM 677 C CA . PHE A 1 86 ? 13.153 0.719 -0.602 1.00 86.31 86 PHE A CA 1
ATOM 678 C C . PHE A 1 86 ? 13.662 1.961 0.142 1.00 86.31 86 PHE A C 1
ATOM 680 O O . PHE A 1 86 ? 13.213 2.224 1.258 1.00 86.31 86 PHE A O 1
ATOM 687 N N . PHE A 1 87 ? 14.562 2.753 -0.449 1.00 89.50 87 PHE A N 1
ATOM 688 C CA . PHE A 1 87 ? 15.031 3.997 0.168 1.00 89.50 87 PHE A CA 1
ATOM 689 C C . PHE A 1 87 ? 13.904 5.029 0.288 1.00 89.50 87 PHE A C 1
ATOM 691 O O . PHE A 1 87 ? 13.679 5.566 1.374 1.00 89.50 87 PHE A O 1
ATOM 698 N N . VAL A 1 88 ? 13.159 5.265 -0.797 1.00 88.38 88 VAL A N 1
ATOM 699 C CA . VAL A 1 88 ? 12.035 6.213 -0.830 1.00 88.38 88 VAL A CA 1
ATOM 700 C C . VAL A 1 88 ? 10.933 5.789 0.142 1.00 88.38 88 VAL A C 1
ATOM 702 O O . VAL A 1 88 ? 10.486 6.611 0.941 1.00 88.38 88 VAL A O 1
ATOM 705 N N . MET A 1 89 ? 10.552 4.508 0.160 1.00 88.75 89 MET A N 1
ATOM 706 C CA . MET A 1 89 ? 9.541 3.995 1.093 1.00 88.75 89 MET A CA 1
ATOM 707 C C . MET A 1 89 ? 9.974 4.138 2.557 1.00 88.75 89 MET A C 1
ATOM 709 O O . MET A 1 89 ? 9.197 4.620 3.383 1.00 88.75 89 MET A O 1
ATOM 713 N N . ASN A 1 90 ? 11.226 3.802 2.886 1.00 90.00 90 ASN A N 1
ATOM 714 C CA . ASN A 1 90 ? 11.755 3.975 4.242 1.00 90.00 90 ASN A CA 1
ATOM 715 C C . ASN A 1 90 ? 11.832 5.455 4.657 1.00 90.00 90 ASN A C 1
ATOM 717 O O . ASN A 1 90 ? 11.543 5.781 5.810 1.00 90.00 90 ASN A O 1
ATOM 721 N N . LEU A 1 91 ? 12.164 6.361 3.731 1.00 92.69 91 LEU A N 1
ATOM 722 C CA . LEU A 1 91 ? 12.173 7.804 3.977 1.00 92.69 91 LEU A CA 1
ATOM 723 C C . LEU A 1 91 ? 10.758 8.330 4.256 1.00 92.69 91 LEU A C 1
ATOM 725 O O . LEU A 1 91 ? 10.560 9.035 5.246 1.00 92.69 91 LEU A O 1
ATOM 729 N N . ILE A 1 92 ? 9.767 7.948 3.442 1.00 93.25 92 ILE A N 1
ATOM 730 C CA . ILE A 1 92 ? 8.358 8.335 3.628 1.00 93.25 92 ILE A CA 1
ATOM 731 C C . ILE A 1 92 ? 7.841 7.851 4.990 1.00 93.25 92 ILE A C 1
ATOM 733 O O . ILE A 1 92 ? 7.287 8.646 5.753 1.00 93.25 92 ILE A O 1
ATOM 737 N N . LEU A 1 93 ? 8.072 6.580 5.336 1.00 94.19 93 LEU A N 1
ATOM 738 C CA . LEU A 1 93 ? 7.690 6.022 6.638 1.00 94.19 93 LEU A CA 1
ATOM 739 C C . LEU A 1 93 ? 8.393 6.737 7.802 1.00 94.19 93 LEU A C 1
ATOM 741 O O . LEU A 1 93 ? 7.755 7.020 8.817 1.00 94.19 93 LEU A O 1
ATOM 745 N N . GLY A 1 94 ? 9.676 7.080 7.651 1.00 96.94 94 GLY A N 1
ATOM 746 C CA . GLY A 1 94 ? 10.437 7.845 8.640 1.00 96.94 94 GLY A CA 1
ATOM 747 C C . GLY A 1 94 ? 9.859 9.241 8.891 1.00 96.94 94 GLY A C 1
ATOM 748 O O . GLY A 1 94 ? 9.651 9.621 10.044 1.00 96.94 94 GLY A O 1
ATOM 749 N N . VAL A 1 95 ? 9.535 9.983 7.826 1.00 96.94 95 VAL A N 1
ATOM 750 C CA . VAL A 1 95 ? 8.938 11.329 7.918 1.00 96.94 95 VAL A CA 1
ATOM 751 C C . VAL A 1 95 ? 7.538 11.277 8.536 1.00 96.94 95 VAL A C 1
ATOM 753 O O . VAL A 1 95 ? 7.258 12.033 9.468 1.00 96.94 95 VAL A O 1
ATOM 756 N N . LEU A 1 96 ? 6.676 10.358 8.083 1.00 97.31 96 LEU A N 1
ATOM 757 C CA . LEU A 1 96 ? 5.327 10.183 8.637 1.00 97.31 96 LEU A CA 1
ATOM 758 C C . LEU A 1 96 ? 5.367 9.793 10.122 1.00 97.31 96 LEU A C 1
ATOM 760 O O . LEU A 1 96 ? 4.644 10.372 10.932 1.00 97.31 96 LEU A O 1
ATOM 764 N N . SER A 1 97 ? 6.251 8.866 10.501 1.00 97.06 97 SER A N 1
ATOM 765 C CA . SER A 1 97 ? 6.469 8.469 11.899 1.00 97.06 97 SER A CA 1
ATOM 766 C C . SER A 1 97 ? 6.934 9.644 12.770 1.00 97.06 97 SER A C 1
ATOM 768 O O . SER A 1 97 ? 6.443 9.823 13.891 1.00 97.06 97 SER A O 1
ATOM 770 N N . GLY A 1 98 ? 7.829 10.489 12.243 1.00 97.31 98 GLY A N 1
ATOM 771 C CA . GLY A 1 98 ? 8.300 11.705 12.906 1.00 97.31 98 GLY A CA 1
ATOM 772 C C . GLY A 1 98 ? 7.183 12.723 13.153 1.00 97.31 98 GLY A C 1
ATOM 773 O O . GLY A 1 98 ? 6.974 13.141 14.295 1.00 97.31 98 GLY A O 1
ATOM 774 N N . GLU A 1 99 ? 6.418 13.085 12.120 1.00 96.62 99 GLU A N 1
ATOM 775 C CA . GLU A 1 99 ? 5.325 14.058 12.261 1.00 96.62 99 GLU A CA 1
ATOM 776 C C . GLU A 1 99 ? 4.163 13.516 13.114 1.00 96.62 99 GLU A C 1
ATOM 778 O O . GLU A 1 99 ? 3.659 14.243 13.973 1.00 96.62 99 GLU A O 1
ATOM 783 N N . PHE A 1 100 ? 3.794 12.233 13.004 1.00 96.38 100 PHE A N 1
ATOM 784 C CA . PHE A 1 100 ? 2.801 11.630 13.907 1.00 96.38 100 PHE A CA 1
ATOM 785 C C . PHE A 1 100 ? 3.278 11.578 15.364 1.00 96.38 100 PHE A C 1
ATOM 787 O O . PHE A 1 100 ? 2.483 11.807 16.280 1.00 96.38 100 PHE A O 1
ATOM 794 N N . SER A 1 101 ? 4.567 11.322 15.610 1.00 96.06 101 SER A N 1
ATOM 795 C CA . SER A 1 101 ? 5.128 11.350 16.968 1.00 96.06 101 SER A CA 1
ATOM 796 C C . SER A 1 101 ? 5.046 12.751 17.578 1.00 96.06 101 SER A C 1
ATOM 798 O O . SER A 1 101 ? 4.595 12.899 18.715 1.00 96.06 101 SER A O 1
ATOM 800 N N . LYS A 1 102 ? 5.385 13.774 16.791 1.00 95.19 102 LYS A N 1
ATOM 801 C CA . LYS A 1 102 ? 5.340 15.198 17.149 1.00 95.19 102 LYS A CA 1
ATOM 802 C C . LYS A 1 102 ? 3.913 15.709 17.387 1.00 95.19 102 LYS A C 1
ATOM 804 O O . LYS A 1 102 ? 3.679 16.402 18.376 1.00 95.19 102 LYS A O 1
ATOM 809 N N . GLU A 1 103 ? 2.938 15.346 16.552 1.00 91.88 103 GLU A N 1
ATOM 810 C CA . GLU A 1 103 ? 1.521 15.669 16.802 1.00 91.88 103 GLU A CA 1
ATOM 811 C C . GLU A 1 103 ? 0.982 14.971 18.058 1.00 91.88 103 GLU A C 1
ATOM 813 O O . GLU A 1 103 ? 0.341 15.603 18.903 1.00 91.88 103 GLU A O 1
ATOM 818 N N . ARG A 1 104 ? 1.320 13.692 18.259 1.00 88.62 104 ARG A N 1
ATOM 819 C CA . ARG A 1 104 ? 0.964 12.950 19.478 1.00 88.62 104 ARG A CA 1
ATOM 820 C C . ARG A 1 104 ? 1.547 13.598 20.739 1.00 88.62 104 ARG A C 1
ATOM 822 O O . ARG A 1 104 ? 0.880 13.618 21.773 1.00 88.62 104 ARG A O 1
ATOM 829 N N . GLU A 1 105 ? 2.767 14.126 20.681 1.00 91.06 105 GLU A N 1
ATOM 830 C CA . GLU A 1 105 ? 3.378 14.858 21.798 1.00 91.06 105 GLU A CA 1
ATOM 831 C C . GLU A 1 105 ? 2.675 16.188 22.083 1.00 91.06 105 GLU A C 1
ATOM 833 O O . GLU A 1 105 ? 2.375 16.462 23.246 1.00 91.06 105 GLU A O 1
ATOM 838 N N . LYS A 1 106 ? 2.300 16.965 21.056 1.00 89.62 106 LYS A N 1
ATOM 839 C CA . LYS A 1 106 ? 1.479 18.180 21.234 1.00 89.62 106 LYS A CA 1
ATOM 840 C C . LYS A 1 106 ? 0.135 17.869 21.900 1.00 89.62 106 LYS A C 1
ATOM 842 O O . LYS A 1 106 ? -0.260 18.578 22.824 1.00 89.62 106 LYS A O 1
ATOM 847 N N . ALA A 1 107 ? -0.554 16.810 21.470 1.00 84.25 107 ALA A N 1
ATOM 848 C CA . ALA A 1 107 ? -1.830 16.389 22.056 1.00 84.25 107 ALA A CA 1
ATOM 849 C C . ALA A 1 107 ? -1.684 15.959 23.530 1.00 84.25 107 ALA A C 1
ATOM 851 O O . ALA A 1 107 ? -2.502 16.327 24.375 1.00 84.25 107 ALA A O 1
ATOM 852 N N . LYS A 1 108 ? -0.600 15.247 23.875 1.00 82.75 108 LYS A N 1
ATOM 853 C CA . LYS A 1 108 ? -0.261 14.940 25.275 1.00 82.75 108 LYS A CA 1
ATOM 854 C C . LYS A 1 108 ? 0.016 16.211 26.087 1.00 82.75 108 LYS A C 1
ATOM 856 O O . LYS A 1 108 ? -0.525 16.353 27.181 1.00 82.75 108 LYS A O 1
ATOM 861 N N . ALA A 1 109 ? 0.801 17.145 25.548 1.00 81.56 109 ALA A N 1
ATOM 862 C CA . ALA A 1 109 ? 1.181 18.390 26.222 1.00 81.56 109 ALA A CA 1
ATOM 863 C C . ALA A 1 109 ? -0.004 19.340 26.485 1.00 81.56 109 ALA A C 1
ATOM 865 O O . ALA A 1 109 ? 0.013 20.082 27.464 1.00 81.56 109 ALA A O 1
ATOM 866 N N . ARG A 1 110 ? -1.065 19.288 25.668 1.00 82.75 110 ARG A N 1
ATOM 867 C CA . ARG A 1 110 ? -2.326 20.027 25.894 1.00 82.75 110 ARG A CA 1
ATOM 868 C C . ARG A 1 110 ? -3.161 19.508 27.072 1.00 82.75 110 ARG A C 1
ATOM 870 O O . ARG A 1 110 ? -4.195 20.097 27.395 1.00 82.75 110 ARG A O 1
ATOM 877 N N . GLY A 1 111 ? -2.751 18.400 27.694 1.00 82.69 111 GLY A N 1
ATOM 878 C CA . GLY A 1 111 ? -3.513 17.737 28.750 1.00 82.69 111 GLY A CA 1
ATOM 879 C C . GLY A 1 111 ? -4.794 17.072 28.241 1.00 82.69 111 GLY A C 1
ATOM 880 O O . GLY A 1 111 ? -5.627 16.669 29.047 1.00 82.69 111 GLY A O 1
ATOM 881 N N . ASP A 1 112 ? -4.967 16.923 26.924 1.00 77.94 112 ASP A N 1
ATOM 882 C CA . ASP A 1 112 ? -6.195 16.369 26.342 1.00 77.94 112 ASP A CA 1
ATOM 883 C C . ASP A 1 112 ? -6.398 14.901 26.755 1.00 77.94 112 ASP A C 1
ATOM 885 O O . ASP A 1 112 ? -7.527 14.468 26.967 1.00 77.94 112 ASP A O 1
ATOM 889 N N . PHE A 1 113 ? -5.308 14.166 27.011 1.00 77.75 113 PHE A N 1
ATOM 890 C CA . PHE A 1 113 ? -5.357 12.833 27.619 1.00 77.75 113 PHE A CA 1
ATOM 891 C C . PHE A 1 113 ? -5.852 12.846 29.079 1.00 77.75 113 PHE A C 1
ATOM 893 O O . PHE A 1 113 ? -6.531 11.913 29.500 1.00 77.75 113 PHE A O 1
ATOM 900 N N . HIS A 1 114 ? -5.550 13.902 29.848 1.00 83.25 114 HIS A N 1
ATOM 901 C CA . HIS A 1 114 ? -6.047 14.061 31.220 1.00 83.25 114 HIS A CA 1
ATOM 902 C C . HIS A 1 114 ? -7.553 14.337 31.209 1.00 83.25 114 HIS A C 1
ATOM 904 O O . HIS A 1 114 ? -8.303 13.608 31.848 1.00 83.25 114 HIS A O 1
ATOM 910 N N . LYS A 1 115 ? -8.003 15.283 30.372 1.00 86.44 115 LYS A N 1
ATOM 911 C CA . LYS A 1 115 ? -9.432 15.588 30.171 1.00 86.44 115 LYS A CA 1
ATOM 912 C C . LYS A 1 115 ? -10.224 14.371 29.689 1.00 86.44 115 LYS A C 1
ATOM 914 O O . LYS A 1 115 ? -11.340 14.142 30.144 1.00 86.44 115 LYS A O 1
ATOM 919 N N . LEU A 1 116 ? -9.658 13.583 28.767 1.00 86.19 116 LEU A N 1
ATOM 920 C CA . LEU A 1 116 ? -10.293 12.362 28.268 1.00 86.19 116 LEU A CA 1
ATOM 921 C C . LEU A 1 116 ? -10.441 11.318 29.385 1.00 86.19 116 LEU A C 1
ATOM 923 O O . LEU A 1 116 ? -11.500 10.709 29.512 1.00 86.19 116 LEU A O 1
ATOM 927 N N . ARG A 1 117 ? -9.406 11.151 30.219 1.00 88.00 117 ARG A N 1
ATOM 928 C CA . ARG A 1 117 ? -9.419 10.234 31.365 1.00 88.00 117 ARG A CA 1
ATOM 929 C C . ARG A 1 117 ? -10.388 10.679 32.461 1.00 88.00 117 ARG A C 1
ATOM 931 O O . ARG A 1 117 ? -11.134 9.844 32.955 1.00 88.00 117 ARG A O 1
ATOM 938 N N . GLU A 1 118 ? -10.406 11.964 32.810 1.00 91.06 118 GLU A N 1
ATOM 939 C CA . GLU A 1 118 ? -11.372 12.543 33.756 1.00 91.06 118 GLU A CA 1
ATOM 940 C C . GLU A 1 118 ? -12.806 12.338 33.264 1.00 91.06 118 GLU A C 1
ATOM 942 O O . GLU A 1 118 ? -13.652 11.868 34.018 1.00 91.06 118 GLU A O 1
ATOM 947 N N . LYS A 1 119 ? -13.073 12.616 31.980 1.00 92.94 119 LYS A N 1
ATOM 948 C CA . LYS A 1 119 ? -14.393 12.389 31.382 1.00 92.94 119 LYS A CA 1
ATOM 949 C C . LYS A 1 119 ? -14.804 10.914 31.449 1.00 92.94 119 LYS A C 1
ATOM 951 O O . LYS A 1 119 ? -15.939 10.636 31.820 1.00 92.94 119 LYS A O 1
ATOM 956 N N . GLN A 1 120 ? -13.901 9.993 31.104 1.00 93.44 120 GLN A N 1
ATOM 957 C CA . GLN A 1 120 ? -14.170 8.554 31.174 1.00 93.44 120 GLN A CA 1
ATOM 958 C C . GLN A 1 120 ? -14.478 8.117 32.611 1.00 93.44 120 GLN A C 1
ATOM 960 O O . GLN A 1 120 ? -15.467 7.432 32.839 1.00 93.44 120 GLN A O 1
ATOM 965 N N . GLN A 1 121 ? -13.680 8.576 33.580 1.00 94.81 121 GLN A N 1
ATOM 966 C CA . GLN A 1 121 ? -13.883 8.258 34.990 1.00 94.81 121 GLN A CA 1
ATOM 967 C C . GLN A 1 121 ? -15.231 8.783 35.508 1.00 94.81 121 GLN A C 1
ATOM 969 O O . GLN A 1 121 ? -15.954 8.035 36.152 1.00 94.81 121 GLN A O 1
ATOM 974 N N . ILE A 1 122 ? -15.615 10.017 35.163 1.00 95.06 122 ILE A N 1
ATOM 975 C CA . ILE A 1 122 ? -16.930 10.576 35.523 1.00 95.06 122 ILE A CA 1
ATOM 976 C C . ILE A 1 122 ? -18.074 9.759 34.901 1.00 95.06 122 ILE A C 1
ATOM 978 O O . ILE A 1 122 ? -19.109 9.582 35.541 1.00 95.06 122 ILE A O 1
ATOM 982 N N . GLU A 1 123 ? -17.918 9.258 33.672 1.00 95.19 123 GLU A N 1
ATOM 983 C CA . GLU A 1 123 ? -18.934 8.414 33.033 1.00 95.19 123 GLU A CA 1
ATOM 984 C C . GLU A 1 123 ? -19.051 7.036 33.706 1.00 95.19 123 GLU A C 1
ATOM 986 O O . GLU A 1 123 ? -20.166 6.567 33.948 1.00 95.19 123 GLU A O 1
ATOM 991 N N . ASP A 1 124 ? -17.925 6.413 34.054 1.00 94.19 124 ASP A N 1
ATOM 992 C CA . ASP A 1 124 ? -17.887 5.120 34.744 1.00 94.19 124 ASP A CA 1
ATOM 993 C C . ASP A 1 124 ? -18.434 5.235 36.183 1.00 94.19 124 ASP A C 1
ATOM 995 O O . ASP A 1 124 ? -19.271 4.421 36.586 1.00 94.19 124 ASP A O 1
ATOM 999 N N . ASP A 1 125 ? -18.060 6.288 36.921 1.00 95.38 125 ASP A N 1
ATOM 1000 C CA . ASP A 1 125 ? -18.592 6.606 38.254 1.00 95.38 125 ASP A CA 1
ATOM 1001 C C . ASP A 1 125 ? -20.112 6.858 38.192 1.00 95.38 125 ASP A C 1
ATOM 1003 O O . ASP A 1 125 ? -20.872 6.304 38.989 1.00 95.38 125 ASP A O 1
ATOM 1007 N N . LEU A 1 126 ? -20.594 7.625 37.203 1.00 95.94 126 LEU A N 1
ATOM 1008 C CA . LEU A 1 126 ? -22.025 7.891 37.002 1.00 95.94 126 LEU A CA 1
ATOM 1009 C C . LEU A 1 126 ? -22.817 6.612 36.685 1.00 95.94 126 LEU A C 1
ATOM 1011 O O . LEU A 1 126 ? -23.913 6.422 37.222 1.00 95.94 126 LEU A O 1
ATOM 1015 N N . ARG A 1 127 ? -22.270 5.718 35.850 1.00 94.94 127 ARG A N 1
ATOM 1016 C CA . ARG A 1 127 ? -22.857 4.392 35.584 1.00 94.94 127 ARG A CA 1
ATOM 1017 C C . ARG A 1 127 ? -22.894 3.539 36.855 1.00 94.94 127 ARG A C 1
ATOM 1019 O O . ARG A 1 127 ? -23.907 2.889 37.104 1.00 94.94 127 ARG A O 1
ATOM 1026 N N . GLY A 1 128 ? -21.838 3.576 37.670 1.00 94.44 128 GLY A N 1
ATOM 1027 C CA . GLY A 1 128 ? -21.770 2.886 38.961 1.00 94.44 128 GLY A CA 1
ATOM 1028 C C . GLY A 1 128 ? -22.822 3.381 39.957 1.00 94.44 128 GLY A C 1
ATOM 1029 O O . GLY A 1 128 ? -23.551 2.572 40.530 1.00 94.44 128 GLY A O 1
ATOM 1030 N N . TYR A 1 129 ? -22.975 4.700 40.110 1.00 94.31 129 TYR A N 1
ATOM 1031 C CA . TYR A 1 129 ? -24.020 5.280 40.959 1.00 94.31 129 TYR A CA 1
ATOM 1032 C C . TYR A 1 129 ? -25.430 4.933 40.466 1.00 94.31 129 TYR A C 1
ATOM 1034 O O . TYR A 1 129 ? -26.297 4.619 41.281 1.00 94.31 129 TYR A O 1
ATOM 1042 N N . LEU A 1 130 ? -25.668 4.938 39.150 1.00 94.06 130 LEU A N 1
ATOM 1043 C CA . LEU A 1 130 ? -26.957 4.543 38.578 1.00 94.06 130 LEU A CA 1
ATOM 1044 C C . LEU A 1 130 ? -27.266 3.053 38.821 1.00 94.06 130 LEU A C 1
ATOM 1046 O O . LEU A 1 130 ? -28.397 2.715 39.174 1.00 94.06 130 LEU A O 1
ATOM 1050 N N . ASP A 1 131 ? -26.273 2.167 38.694 1.00 90.25 131 ASP A N 1
ATOM 1051 C CA . ASP A 1 131 ? -26.407 0.741 39.030 1.00 90.25 131 ASP A CA 1
ATOM 1052 C C . ASP A 1 131 ? -26.699 0.540 40.527 1.00 90.25 131 ASP A C 1
ATOM 1054 O O . ASP A 1 131 ? -27.593 -0.221 40.883 1.00 90.25 131 ASP A O 1
ATOM 1058 N N . TRP A 1 132 ? -26.039 1.284 41.422 1.00 89.50 132 TRP A N 1
ATOM 1059 C CA . TRP A 1 132 ? -26.332 1.230 42.862 1.00 89.50 132 TRP A CA 1
ATOM 1060 C C . TRP A 1 132 ? -27.746 1.717 43.199 1.00 89.50 132 TRP A C 1
ATOM 1062 O O . TRP A 1 132 ? -28.431 1.070 43.989 1.00 89.50 132 TRP A O 1
ATOM 1072 N N . ILE A 1 133 ? -28.206 2.818 42.597 1.00 85.94 133 ILE A N 1
ATOM 1073 C CA . ILE A 1 133 ? -29.562 3.353 42.811 1.00 85.94 133 ILE A CA 1
ATOM 1074 C C . ILE A 1 133 ? -30.616 2.358 42.308 1.00 85.94 133 ILE A C 1
ATOM 1076 O O . ILE A 1 133 ? -31.539 2.016 43.046 1.00 85.94 133 ILE A O 1
ATOM 1080 N N . THR A 1 134 ? -30.457 1.845 41.086 1.00 83.12 134 THR A N 1
ATOM 1081 C CA . THR A 1 134 ? -31.409 0.890 40.492 1.00 83.12 134 THR A CA 1
ATOM 1082 C C . THR A 1 134 ? -31.400 -0.470 41.195 1.00 83.12 134 THR A C 1
ATOM 1084 O O . THR A 1 134 ? -32.452 -1.091 41.335 1.00 83.12 134 THR A O 1
ATOM 1087 N N . GLN A 1 135 ? -30.255 -0.922 41.717 1.00 82.19 135 GLN A N 1
ATOM 1088 C CA . GLN A 1 135 ? -30.202 -2.101 42.584 1.00 82.19 135 GLN A CA 1
ATOM 1089 C C . GLN A 1 135 ? -30.843 -1.846 43.951 1.00 82.19 135 GLN A C 1
ATOM 1091 O O . GLN A 1 135 ? -31.518 -2.741 44.453 1.00 82.19 135 GLN A O 1
ATOM 1096 N N . ALA A 1 136 ? -30.685 -0.656 44.541 1.00 78.06 136 ALA A N 1
ATOM 1097 C CA . ALA A 1 136 ? -31.311 -0.304 45.817 1.00 78.06 136 ALA A CA 1
ATOM 1098 C C . ALA A 1 136 ? -32.844 -0.206 45.718 1.00 78.06 136 ALA A C 1
ATOM 1100 O O . ALA A 1 136 ? -33.533 -0.636 46.639 1.00 78.06 136 ALA A O 1
ATOM 1101 N N . GLU A 1 137 ? -33.386 0.261 44.590 1.00 70.06 137 GLU A N 1
ATOM 1102 C CA . GLU A 1 137 ? -34.831 0.228 44.303 1.00 70.06 137 GLU A CA 1
ATOM 1103 C C . GLU A 1 137 ? -35.383 -1.216 44.216 1.00 70.06 137 GLU A C 1
ATOM 1105 O O . GLU A 1 137 ? -36.549 -1.472 44.516 1.00 70.06 137 GLU A O 1
ATOM 1110 N N . ASP A 1 138 ? -34.527 -2.190 43.886 1.00 65.81 138 ASP A N 1
ATOM 1111 C CA . ASP A 1 138 ? -34.816 -3.632 43.901 1.00 65.81 138 ASP A CA 1
ATOM 1112 C C . ASP A 1 138 ? -34.617 -4.303 45.291 1.00 65.81 138 ASP A C 1
ATOM 1114 O O . ASP A 1 138 ? -34.930 -5.494 45.448 1.00 65.81 138 ASP A O 1
ATOM 1118 N N . ILE A 1 139 ? -34.109 -3.581 46.306 1.00 65.75 139 ILE A N 1
ATOM 1119 C CA . ILE A 1 139 ? -33.960 -4.058 47.696 1.00 65.75 139 ILE A CA 1
ATOM 1120 C C . ILE A 1 139 ? -35.217 -3.691 48.498 1.00 65.75 139 ILE A C 1
ATOM 1122 O O . ILE A 1 139 ? -35.332 -2.621 49.089 1.00 65.75 139 ILE A O 1
ATOM 1126 N N . GLU A 1 140 ? -36.167 -4.625 48.565 1.00 60.31 140 GLU A N 1
ATOM 1127 C CA . GLU A 1 140 ? -37.288 -4.523 49.507 1.00 60.31 140 GLU A CA 1
ATOM 1128 C C . GLU A 1 140 ? -36.824 -4.750 50.961 1.00 60.31 140 GLU A C 1
ATOM 1130 O O . GLU A 1 140 ? -36.027 -5.665 51.200 1.00 60.31 140 GLU A O 1
ATOM 1135 N N . PRO A 1 141 ? -37.358 -4.004 51.949 1.00 55.44 141 PRO A N 1
ATOM 1136 C CA . PRO A 1 141 ? -37.081 -4.252 53.360 1.00 55.44 141 PRO A CA 1
ATOM 1137 C C . PRO A 1 141 ? -37.688 -5.588 53.813 1.00 55.44 141 PRO A C 1
ATOM 1139 O O . PRO A 1 141 ? -38.886 -5.835 53.633 1.00 55.44 141 PRO A O 1
ATOM 1142 N N . GLU A 1 142 ? -36.875 -6.439 54.446 1.00 48.66 142 GLU A N 1
ATOM 1143 C CA . GLU A 1 142 ? -37.355 -7.667 55.086 1.00 48.66 142 GLU A CA 1
ATOM 1144 C C . GLU A 1 142 ? -38.245 -7.313 56.283 1.00 48.66 142 GLU A C 1
ATOM 1146 O O . GLU A 1 142 ? -37.784 -6.999 57.375 1.00 48.66 142 GLU A O 1
ATOM 1151 N N . THR A 1 143 ? -39.556 -7.371 56.057 1.00 47.59 143 THR A N 1
ATOM 1152 C CA . THR A 1 143 ? -40.604 -7.250 57.080 1.00 47.59 143 THR A CA 1
ATOM 1153 C C . THR A 1 143 ? -41.040 -8.636 57.560 1.00 47.59 143 THR A C 1
ATOM 1155 O O . THR A 1 143 ? -42.227 -8.945 57.640 1.00 47.59 143 THR A O 1
ATOM 1158 N N . ASP A 1 144 ? -40.055 -9.477 57.878 1.00 44.41 144 ASP A N 1
ATOM 1159 C CA . ASP A 1 144 ? -40.247 -10.748 58.577 1.00 44.41 144 ASP A CA 1
ATOM 1160 C C . ASP A 1 144 ? -39.899 -10.546 60.064 1.00 44.41 144 ASP A C 1
ATOM 1162 O O . ASP A 1 144 ? -38.834 -10.944 60.533 1.00 44.41 144 ASP A O 1
ATOM 1166 N N . GLU A 1 145 ? -40.804 -9.920 60.828 1.00 39.72 145 GLU A N 1
ATOM 1167 C CA . GLU A 1 145 ? -40.728 -9.992 62.292 1.00 39.72 145 GLU A CA 1
ATOM 1168 C C . GLU A 1 145 ? -41.117 -11.408 62.756 1.00 39.72 145 GLU A C 1
ATOM 1170 O O . GLU A 1 145 ? -42.257 -11.842 62.533 1.00 39.72 145 GLU A O 1
ATOM 1175 N N . PRO A 1 146 ? -40.223 -12.155 63.430 1.00 38.34 146 PRO A N 1
ATOM 1176 C CA . PRO A 1 146 ? -40.581 -13.446 63.990 1.00 38.34 146 PRO A CA 1
ATOM 1177 C C . PRO A 1 146 ? -41.476 -13.228 65.214 1.00 38.34 146 PRO A C 1
ATOM 1179 O O . PRO A 1 146 ? -41.009 -12.801 66.269 1.00 38.34 146 PRO A O 1
ATOM 1182 N N . LYS A 1 147 ? -42.768 -13.564 65.099 1.00 36.97 147 LYS A N 1
ATOM 1183 C CA . LYS A 1 147 ? -43.683 -13.601 66.252 1.00 36.97 147 LYS A CA 1
ATOM 1184 C C . LYS A 1 147 ? -43.188 -14.623 67.278 1.00 36.97 147 LYS A C 1
ATOM 1186 O O . LYS A 1 147 ? -43.418 -15.824 67.138 1.00 36.97 147 LYS A O 1
ATOM 1191 N N . MET A 1 148 ? -42.485 -14.121 68.287 1.00 32.75 148 MET A N 1
ATOM 1192 C CA . MET A 1 148 ? -41.912 -14.898 69.380 1.00 32.75 148 MET A CA 1
ATOM 1193 C C . MET A 1 148 ? -43.039 -15.537 70.207 1.00 32.75 148 MET A C 1
ATOM 1195 O O . MET A 1 148 ? -44.066 -14.905 70.454 1.00 32.75 148 MET A O 1
ATOM 1199 N N . GLN A 1 149 ? -42.882 -16.811 70.577 1.00 36.81 149 GLN A N 1
ATOM 1200 C CA . GLN A 1 149 ? -43.929 -17.558 71.280 1.00 36.81 149 GLN A CA 1
ATOM 1201 C C . GLN A 1 149 ? -44.157 -17.037 72.705 1.00 36.81 149 GLN A C 1
ATOM 1203 O O . GLN A 1 149 ? -43.212 -16.716 73.422 1.00 36.81 149 GLN A O 1
ATOM 1208 N N . ASP A 1 150 ? -45.433 -16.994 73.091 1.00 32.44 150 ASP A N 1
ATOM 1209 C CA . ASP A 1 150 ? -45.920 -16.538 74.394 1.00 32.44 150 ASP A CA 1
ATOM 1210 C C . ASP A 1 150 ? -45.386 -17.404 75.554 1.00 32.44 150 ASP A C 1
ATOM 1212 O O . ASP A 1 150 ? -45.424 -18.636 75.507 1.00 32.44 150 ASP A O 1
ATOM 1216 N N . GLY A 1 151 ? -44.899 -16.742 76.606 1.00 30.67 151 GLY A N 1
ATOM 1217 C CA . GLY A 1 151 ? -44.217 -17.345 77.750 1.00 30.67 151 GLY A CA 1
ATOM 1218 C C . GLY A 1 151 ? -44.521 -16.591 79.044 1.00 30.67 151 GLY A C 1
ATOM 1219 O O . GLY A 1 151 ? -43.750 -15.740 79.480 1.00 30.67 151 GLY A O 1
ATOM 1220 N N . LYS A 1 152 ? -45.658 -16.914 79.671 1.00 37.44 152 LYS A N 1
ATOM 1221 C CA . LYS A 1 152 ? -46.152 -16.294 80.916 1.00 37.44 152 LYS A CA 1
ATOM 1222 C C . LYS A 1 152 ? -45.127 -16.268 82.059 1.00 37.44 152 LYS A C 1
ATOM 1224 O O . LYS A 1 152 ? -44.635 -17.316 82.471 1.00 37.44 152 LYS A O 1
ATOM 1229 N N . THR A 1 153 ? -44.994 -15.118 82.726 1.00 25.89 153 THR A N 1
ATOM 1230 C CA . THR A 1 153 ? -44.727 -15.002 84.179 1.00 25.89 153 THR A CA 1
ATOM 1231 C C . THR A 1 153 ? -45.334 -13.690 84.715 1.00 25.89 153 THR A C 1
ATOM 1233 O O . THR A 1 153 ? -45.381 -12.694 84.000 1.00 25.89 153 THR A O 1
ATOM 1236 N N . LYS A 1 154 ? -45.875 -13.708 85.945 1.00 34.41 154 LYS A N 1
ATOM 1237 C CA . LYS A 1 154 ? -46.633 -12.611 86.594 1.00 34.41 154 LYS A CA 1
ATOM 1238 C C . LYS A 1 154 ? -45.789 -11.794 87.588 1.00 34.41 154 LYS A C 1
ATOM 1240 O O . LYS A 1 154 ? -45.102 -12.412 88.392 1.00 34.41 154 LYS A O 1
ATOM 1245 N N . GLN A 1 155 ? -46.027 -10.476 87.642 1.00 27.44 155 GLN A N 1
ATOM 1246 C CA . GLN A 1 155 ? -46.096 -9.563 88.820 1.00 27.44 155 GLN A CA 1
ATOM 1247 C C . GLN A 1 155 ? -46.442 -8.153 88.256 1.00 27.44 155 GLN A C 1
ATOM 1249 O O . GLN A 1 155 ? -45.766 -7.727 87.330 1.00 27.44 155 GLN A O 1
ATOM 1254 N N . GLN A 1 156 ? -47.578 -7.480 88.524 1.00 26.08 156 GLN A N 1
ATOM 1255 C CA . GLN A 1 156 ? -48.128 -6.944 89.795 1.00 26.08 156 GLN A CA 1
ATOM 1256 C C . GLN A 1 156 ? -47.156 -5.910 90.418 1.00 26.08 156 GLN A C 1
ATOM 1258 O O . GLN A 1 156 ? -46.046 -6.308 90.744 1.00 26.08 156 GLN A O 1
ATOM 1263 N N . SER A 1 157 ? -47.410 -4.599 90.583 1.00 24.12 157 SER A N 1
ATOM 1264 C CA . SER A 1 157 ? -48.625 -3.759 90.790 1.00 24.12 157 SER A CA 1
ATOM 1265 C C . SER A 1 157 ? -48.297 -2.261 90.493 1.00 24.12 157 SER A C 1
ATOM 1267 O O . SER A 1 157 ? -47.131 -1.991 90.223 1.00 24.12 157 SER A O 1
ATOM 1269 N N . GLU A 1 158 ? -49.147 -1.212 90.545 1.00 28.73 158 GLU A N 1
ATOM 1270 C CA . GLU A 1 158 ? -50.609 -0.950 90.711 1.00 28.73 158 GLU A CA 1
ATOM 1271 C C . GLU A 1 158 ? -50.909 0.522 90.280 1.00 28.73 158 GLU A C 1
ATOM 1273 O O . GLU A 1 158 ? -49.974 1.314 90.305 1.00 28.73 158 GLU A O 1
ATOM 1278 N N . MET A 1 159 ? -52.187 0.889 90.008 1.00 30.55 159 MET A N 1
ATOM 1279 C CA . MET A 1 159 ? -52.767 2.274 89.967 1.00 30.55 159 MET A CA 1
ATOM 1280 C C . MET A 1 159 ? -52.157 3.298 88.963 1.00 30.55 159 MET A C 1
ATOM 1282 O O . MET A 1 159 ? -50.952 3.453 88.866 1.00 30.55 159 MET A O 1
ATOM 1286 N N . GLU A 1 160 ? -52.867 4.128 88.195 1.00 28.73 160 GLU A N 1
ATOM 1287 C CA . GLU A 1 160 ? -54.289 4.399 87.901 1.00 28.73 160 GLU A CA 1
ATOM 1288 C C . GLU A 1 160 ? -54.296 5.214 86.555 1.00 28.73 160 GLU A C 1
ATOM 1290 O O . GLU A 1 160 ? -53.221 5.492 86.026 1.00 28.73 160 GLU A O 1
ATOM 1295 N N . SER A 1 161 ? -55.375 5.641 85.881 1.00 29.28 161 SER A N 1
ATOM 1296 C CA . SER A 1 161 ? -56.809 5.705 86.197 1.00 29.28 161 SER A CA 1
ATOM 1297 C C . SER A 1 161 ? -57.690 5.601 84.925 1.00 29.28 161 SER A C 1
ATOM 1299 O O . SER A 1 161 ? -57.257 5.101 83.888 1.00 29.28 161 SER A O 1
ATOM 1301 N N . THR A 1 162 ? -58.942 6.040 85.030 1.00 30.02 162 THR A N 1
ATOM 1302 C CA . THR A 1 162 ? -60.061 5.986 84.076 1.00 30.02 162 THR A CA 1
ATOM 1303 C C . THR A 1 162 ? -60.064 7.062 82.980 1.00 30.02 162 THR A C 1
ATOM 1305 O O . THR A 1 162 ? -59.909 8.242 83.277 1.00 30.02 162 THR A O 1
ATOM 1308 N N . ASP A 1 163 ? -60.459 6.680 81.761 1.00 29.09 163 ASP A N 1
ATOM 1309 C CA . ASP A 1 163 ? -61.849 6.932 81.342 1.00 29.09 163 ASP A CA 1
ATOM 1310 C C . ASP A 1 163 ? -62.351 5.820 80.405 1.00 29.09 163 ASP A C 1
ATOM 1312 O O . ASP A 1 163 ? -61.615 5.327 79.549 1.00 29.09 163 ASP A O 1
ATOM 1316 N N . GLN A 1 164 ? -63.588 5.371 80.619 1.00 31.84 164 GLN A N 1
ATOM 1317 C CA . GLN A 1 164 ? -64.235 4.294 79.859 1.00 31.84 164 GLN A CA 1
ATOM 1318 C C . GLN A 1 164 ? -65.244 4.880 78.870 1.00 31.84 164 GLN A C 1
ATOM 1320 O O . GLN A 1 164 ? -65.905 5.862 79.193 1.00 31.84 164 GLN A O 1
ATOM 1325 N N . LEU A 1 165 ? -65.455 4.208 77.735 1.00 33.06 165 LEU A N 1
ATOM 1326 C CA . LEU A 1 165 ? -66.801 3.872 77.251 1.00 33.06 165 LEU A CA 1
ATOM 1327 C C . LEU A 1 165 ? -66.727 2.737 76.216 1.00 33.06 165 LEU A C 1
ATOM 1329 O O . LEU A 1 165 ? -65.701 2.529 75.570 1.00 33.06 165 LEU A O 1
ATOM 1333 N N . GLU A 1 166 ? -67.796 1.947 76.160 1.00 32.69 166 GLU A N 1
ATOM 1334 C CA . GLU A 1 166 ? -67.803 0.564 75.666 1.00 32.69 166 GLU A CA 1
ATOM 1335 C C . GLU A 1 166 ? -67.862 0.424 74.134 1.00 32.69 166 GLU A C 1
ATOM 1337 O O . GLU A 1 166 ? -68.320 1.312 73.416 1.00 32.69 166 GLU A O 1
ATOM 1342 N N . GLY A 1 167 ? -67.441 -0.744 73.639 1.00 27.53 167 GLY A N 1
ATOM 1343 C CA . GLY A 1 167 ? -67.460 -1.091 72.215 1.00 27.53 167 GLY A CA 1
ATOM 1344 C C . GLY A 1 167 ? -66.869 -2.474 71.951 1.00 27.53 167 GLY A C 1
ATOM 1345 O O . GLY A 1 167 ? -65.913 -2.599 71.192 1.00 27.53 167 GLY A O 1
ATOM 1346 N N . ASP A 1 168 ? -67.392 -3.490 72.639 1.00 32.47 168 ASP A N 1
ATOM 1347 C CA . ASP A 1 168 ? -66.943 -4.879 72.518 1.00 32.47 168 ASP A CA 1
ATOM 1348 C C . ASP A 1 168 ? -67.410 -5.480 71.181 1.00 32.47 168 ASP A C 1
ATOM 1350 O O . ASP A 1 168 ? -68.599 -5.720 70.986 1.00 32.47 168 ASP A O 1
ATOM 1354 N N . GLU 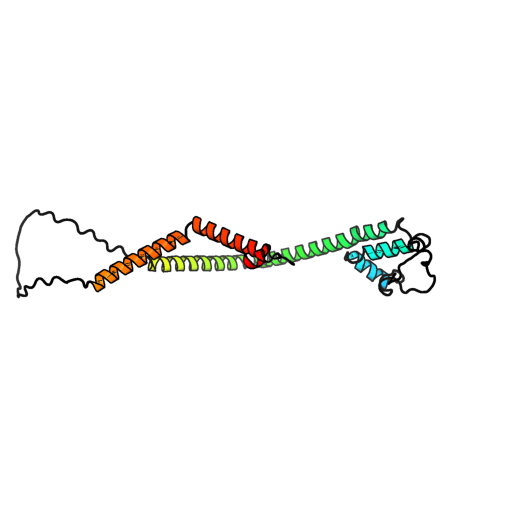A 1 169 ? -66.484 -5.709 70.247 1.00 31.64 169 GLU A N 1
ATOM 1355 C CA . GLU A 1 169 ? -66.685 -6.639 69.132 1.00 31.64 169 GLU A CA 1
ATOM 1356 C C . GLU A 1 169 ? -65.326 -7.116 68.595 1.00 31.64 169 GLU A C 1
ATOM 1358 O O . GLU A 1 169 ? -64.513 -6.329 68.098 1.00 31.64 169 GLU A O 1
ATOM 1363 N N . GLU A 1 170 ? -65.070 -8.427 68.682 1.00 35.09 170 GLU A N 1
ATOM 1364 C CA . GLU A 1 170 ? -63.871 -9.083 68.147 1.00 35.09 170 GLU A CA 1
ATOM 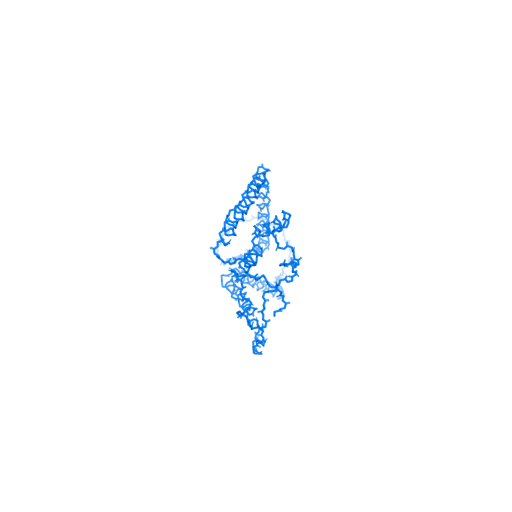1365 C C . GLU A 1 170 ? -63.878 -9.073 66.608 1.00 35.09 170 GLU A C 1
ATOM 1367 O O . GLU A 1 170 ? -64.112 -10.080 65.932 1.00 35.09 170 GLU A O 1
ATOM 1372 N N . GLY A 1 171 ? -63.590 -7.906 66.034 1.00 28.52 171 GLY A N 1
ATOM 1373 C CA . GLY A 1 171 ? -63.415 -7.695 64.606 1.00 28.52 171 GLY A CA 1
ATOM 1374 C C . GLY A 1 171 ? -62.168 -8.399 64.082 1.00 28.52 171 GLY A C 1
ATOM 1375 O O . GLY A 1 171 ? -61.160 -7.752 63.789 1.00 28.52 171 GLY A O 1
ATOM 1376 N N . VAL A 1 172 ? -62.243 -9.723 63.912 1.00 37.19 172 VAL A N 1
ATOM 1377 C CA . VAL A 1 172 ? -61.291 -10.507 63.120 1.00 37.19 172 VAL A CA 1
ATOM 1378 C C . VAL A 1 172 ? -61.225 -9.867 61.736 1.00 37.19 172 VAL A C 1
ATOM 1380 O O . VAL A 1 172 ? -62.080 -10.120 60.886 1.00 37.19 172 VAL A O 1
ATOM 1383 N N . GLN A 1 173 ? -60.210 -9.028 61.495 1.00 35.22 173 GLN A N 1
ATOM 1384 C CA . GLN A 1 173 ? -59.946 -8.474 60.171 1.00 35.22 173 GLN A CA 1
ATOM 1385 C C . GLN A 1 173 ? -59.550 -9.627 59.254 1.00 35.22 173 GLN A C 1
ATOM 1387 O O . GLN A 1 173 ? -58.387 -10.020 59.141 1.00 35.22 173 GLN A O 1
ATOM 1392 N N . GLN A 1 174 ? -60.572 -10.192 58.619 1.00 38.78 174 GLN A N 1
ATOM 1393 C CA . GLN A 1 174 ? -60.490 -11.289 57.682 1.00 38.78 174 GLN A CA 1
ATOM 1394 C C . GLN A 1 174 ? -59.718 -10.792 56.458 1.00 38.78 174 GLN A C 1
ATOM 1396 O O . GLN A 1 174 ? -60.299 -10.260 55.512 1.00 38.78 174 GLN A O 1
ATOM 1401 N N . GLU A 1 175 ? -58.385 -10.913 56.505 1.00 47.25 175 GLU A N 1
ATOM 1402 C CA . GLU A 1 175 ? -57.496 -10.520 55.415 1.00 47.25 175 GLU A CA 1
ATOM 1403 C C . GLU A 1 175 ? -58.050 -11.063 54.102 1.00 47.25 175 GLU A C 1
ATOM 1405 O O . GLU A 1 175 ? -58.140 -12.284 53.921 1.00 47.25 175 GLU A O 1
ATOM 1410 N N . SER A 1 176 ? -58.436 -10.162 53.191 1.00 58.81 176 SER A N 1
ATOM 1411 C CA . SER A 1 176 ? -59.148 -10.600 51.999 1.00 58.81 176 SER A CA 1
ATOM 1412 C C . SER A 1 176 ? -58.301 -11.630 51.252 1.00 58.81 176 SER A C 1
ATOM 1414 O O . SER A 1 176 ? -57.096 -11.452 51.035 1.00 58.81 176 SER A O 1
ATOM 1416 N N . VAL A 1 177 ? -58.930 -12.739 50.856 1.00 63.03 177 VAL A N 1
ATOM 1417 C CA . VAL A 1 177 ? -58.246 -13.838 50.152 1.00 63.03 177 VAL A CA 1
ATOM 1418 C C . VAL A 1 177 ? -57.553 -13.313 48.885 1.00 63.03 177 VAL A C 1
ATOM 1420 O O . VAL A 1 177 ? -56.502 -13.813 48.492 1.00 63.03 177 VAL A O 1
ATOM 1423 N N . TRP A 1 178 ? -58.089 -12.236 48.304 1.00 62.03 178 TRP A N 1
ATOM 1424 C CA . TRP A 1 178 ? -57.470 -11.433 47.251 1.00 62.03 178 TRP A CA 1
ATOM 1425 C C . TRP A 1 178 ? -56.137 -10.785 47.654 1.00 62.03 178 TRP A C 1
ATOM 1427 O O . TRP A 1 178 ? -55.155 -10.939 46.929 1.00 62.03 178 TRP A O 1
ATOM 1437 N N . ARG A 1 179 ? -56.055 -10.108 48.809 1.00 73.75 179 ARG A N 1
ATOM 1438 C CA . ARG A 1 179 ? -54.806 -9.510 49.318 1.00 73.75 179 ARG A CA 1
ATOM 1439 C C . ARG A 1 179 ? -53.759 -10.592 49.606 1.00 73.75 179 ARG A C 1
ATOM 1441 O O . ARG A 1 179 ? -52.611 -10.441 49.196 1.00 73.75 179 ARG A O 1
ATOM 1448 N N . ARG A 1 180 ? -54.166 -11.729 50.189 1.00 71.44 180 ARG A N 1
ATOM 1449 C CA . ARG A 1 180 ? -53.293 -12.905 50.394 1.00 71.44 180 ARG A CA 1
ATOM 1450 C C . ARG A 1 180 ? -52.789 -13.509 49.077 1.00 71.44 180 ARG A C 1
ATOM 1452 O O . ARG A 1 180 ? -51.598 -13.797 48.963 1.00 71.44 180 ARG A O 1
ATOM 1459 N N . LYS A 1 181 ? -53.656 -13.664 48.067 1.00 76.12 181 LYS A N 1
ATOM 1460 C CA . LYS A 1 181 ? -53.269 -14.142 46.724 1.00 76.12 181 LYS A CA 1
ATOM 1461 C C . LYS A 1 181 ? -52.336 -13.163 46.008 1.00 76.12 181 LYS A C 1
ATOM 1463 O O . LYS A 1 181 ? -51.347 -13.613 45.438 1.00 76.12 181 LYS A O 1
ATOM 1468 N N . LYS A 1 182 ? -52.580 -11.850 46.102 1.00 78.25 182 LYS A N 1
ATOM 1469 C CA . LYS A 1 182 ? -51.681 -10.810 45.575 1.00 78.25 182 LYS A CA 1
ATOM 1470 C C . LYS A 1 182 ? -50.291 -10.902 46.218 1.00 78.25 182 LYS A C 1
ATOM 1472 O O . LYS A 1 182 ? -49.311 -11.083 45.509 1.00 78.25 182 LYS A O 1
ATOM 1477 N N . LEU A 1 183 ? -50.212 -10.945 47.550 1.00 74.81 183 LEU A N 1
ATOM 1478 C CA . LEU A 1 183 ? -48.948 -11.114 48.286 1.00 74.81 183 LEU A CA 1
ATOM 1479 C C . LEU A 1 183 ? -48.233 -12.449 47.991 1.00 74.81 183 LEU A C 1
ATOM 1481 O O . LEU A 1 183 ? -47.011 -12.546 48.112 1.00 74.81 183 LEU A O 1
ATOM 1485 N N . ALA A 1 184 ? -48.959 -13.510 47.628 1.00 77.94 184 ALA A N 1
ATOM 1486 C CA . ALA A 1 184 ? -48.361 -14.763 47.161 1.00 77.94 184 ALA A CA 1
ATOM 1487 C C . ALA A 1 184 ? -47.805 -14.643 45.729 1.00 77.94 184 ALA A C 1
ATOM 1489 O O . ALA A 1 184 ? -46.690 -15.100 45.475 1.00 77.94 184 ALA A O 1
ATOM 1490 N N . PHE A 1 185 ? -48.536 -13.986 44.824 1.00 81.75 185 PHE A N 1
ATOM 1491 C CA . PHE A 1 185 ? -48.093 -13.698 43.458 1.00 81.75 185 PHE A CA 1
ATOM 1492 C C . PHE A 1 185 ? -46.861 -12.783 43.438 1.00 81.75 185 PHE A C 1
ATOM 1494 O O . PHE A 1 185 ? -45.879 -13.102 42.772 1.00 81.75 185 PHE A O 1
ATOM 1501 N N . ASP A 1 186 ? -46.855 -11.718 44.241 1.00 78.38 186 ASP A N 1
ATOM 1502 C CA . ASP A 1 186 ? -45.716 -10.805 44.367 1.00 78.38 186 ASP A CA 1
ATOM 1503 C C . ASP A 1 186 ? -44.476 -11.550 44.893 1.00 78.38 186 ASP A C 1
ATOM 1505 O O . ASP A 1 186 ? -43.395 -11.448 44.312 1.00 78.38 186 ASP A O 1
ATOM 1509 N N . ARG A 1 187 ? -44.628 -12.418 45.908 1.00 77.69 187 ARG A N 1
ATOM 1510 C CA . ARG A 1 187 ? -43.541 -13.303 46.379 1.00 77.69 187 ARG A CA 1
ATOM 1511 C C . ARG A 1 187 ? -43.037 -14.268 45.298 1.00 77.69 187 ARG A C 1
AT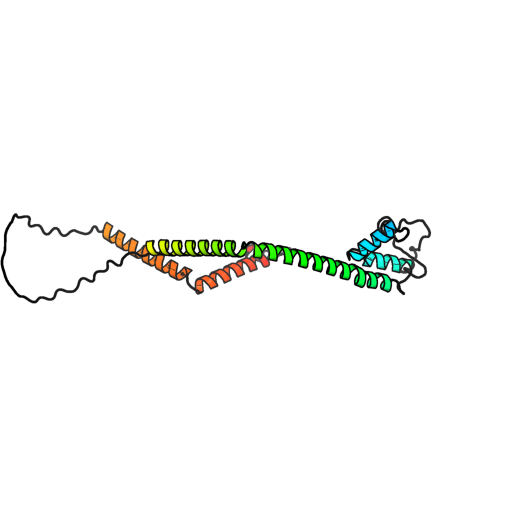OM 1513 O O . ARG A 1 187 ? -41.827 -14.488 45.215 1.00 77.69 187 ARG A O 1
ATOM 1520 N N . ALA A 1 188 ? -43.916 -14.831 44.468 1.00 80.19 188 ALA A N 1
ATOM 1521 C CA . ALA A 1 188 ? -43.524 -15.707 43.362 1.00 80.19 188 ALA A CA 1
ATOM 1522 C C . ALA A 1 188 ? -42.766 -14.938 42.262 1.00 80.19 188 ALA A C 1
ATOM 1524 O O . ALA A 1 188 ? -41.673 -15.348 41.868 1.00 80.19 188 ALA A O 1
ATOM 1525 N N . ASN A 1 189 ? -43.282 -13.777 41.847 1.00 82.38 189 ASN A N 1
ATOM 1526 C CA . ASN A 1 189 ? -42.650 -12.864 40.891 1.00 82.38 189 ASN A CA 1
ATOM 1527 C C . ASN A 1 189 ? -41.253 -12.416 41.374 1.00 82.38 189 ASN A C 1
ATOM 1529 O O . ASN A 1 189 ? -40.285 -12.443 40.612 1.00 82.38 189 ASN A O 1
ATOM 1533 N N . ARG A 1 190 ? -41.102 -12.099 42.667 1.00 77.25 190 ARG A N 1
ATOM 1534 C CA . ARG A 1 190 ? -39.800 -11.770 43.275 1.00 77.25 190 ARG A CA 1
ATOM 1535 C C . ARG A 1 190 ? -38.811 -12.929 43.244 1.00 77.25 190 ARG A C 1
ATOM 1537 O O . ARG A 1 190 ? -37.653 -12.727 42.879 1.00 77.25 190 ARG A O 1
ATOM 1544 N N . ARG A 1 191 ? -39.248 -14.147 43.584 1.00 79.75 191 ARG A N 1
ATOM 1545 C CA . ARG A 1 191 ? -38.404 -15.353 43.481 1.00 79.75 191 ARG A CA 1
ATOM 1546 C C . ARG A 1 191 ? -37.965 -15.600 42.037 1.00 79.75 191 ARG A C 1
ATOM 1548 O O . ARG A 1 191 ? -36.787 -15.867 41.817 1.00 79.75 191 ARG A O 1
ATOM 1555 N N . MET A 1 192 ? -38.867 -15.425 41.070 1.00 81.81 192 MET A N 1
ATOM 1556 C CA . MET A 1 192 ? -38.560 -15.539 39.642 1.00 81.81 192 MET A CA 1
ATOM 1557 C C . MET A 1 192 ? -37.527 -14.492 39.196 1.00 81.81 192 MET A C 1
ATOM 1559 O O . MET A 1 192 ? -36.501 -14.868 38.638 1.00 81.81 192 MET A O 1
ATOM 1563 N N . ARG A 1 193 ? -37.706 -13.205 39.531 1.00 83.12 193 ARG A N 1
ATOM 1564 C CA . ARG A 1 193 ? -36.723 -12.147 39.217 1.00 83.12 193 ARG A CA 1
ATOM 1565 C C . ARG A 1 193 ? -35.343 -12.411 39.831 1.00 83.12 193 ARG A C 1
ATOM 1567 O O . ARG A 1 193 ? -34.335 -12.274 39.137 1.00 83.12 193 ARG A O 1
ATOM 1574 N N . ARG A 1 194 ? -35.275 -12.849 41.097 1.00 80.31 194 ARG A N 1
ATOM 1575 C CA . ARG A 1 194 ? -34.008 -13.244 41.751 1.00 80.31 194 ARG A CA 1
ATOM 1576 C C . ARG A 1 194 ? -33.358 -14.452 41.052 1.00 80.31 194 ARG A C 1
ATOM 1578 O O . ARG A 1 194 ? -32.147 -14.437 40.832 1.00 80.31 194 ARG A O 1
ATOM 1585 N N . ALA A 1 195 ? -34.141 -15.456 40.652 1.00 83.50 195 ALA A N 1
ATOM 1586 C CA . ALA A 1 195 ? -33.651 -16.624 39.917 1.00 83.50 195 ALA A CA 1
ATOM 1587 C C . ALA A 1 195 ? -33.126 -16.259 38.516 1.00 83.50 195 ALA A C 1
ATOM 1589 O O . ALA A 1 195 ? -32.011 -16.648 38.173 1.00 83.50 195 ALA A O 1
ATOM 1590 N N . CYS A 1 196 ? -33.860 -15.447 37.745 1.00 87.31 196 CYS A N 1
ATOM 1591 C CA . CYS A 1 196 ? -33.422 -14.951 36.438 1.00 87.31 196 CYS A CA 1
ATOM 1592 C C . CYS A 1 196 ? -32.122 -14.141 36.543 1.00 87.31 196 CYS A C 1
ATOM 1594 O O . CYS A 1 196 ? -31.180 -14.413 35.803 1.00 87.31 196 CYS A O 1
ATOM 1596 N N . ARG A 1 197 ? -32.010 -13.215 37.510 1.00 84.88 197 ARG A N 1
ATOM 1597 C CA . ARG A 1 197 ? -30.757 -12.471 37.751 1.00 84.88 197 ARG A CA 1
ATOM 1598 C C . ARG A 1 197 ? -29.580 -13.398 38.074 1.00 84.88 197 ARG A C 1
ATOM 1600 O O . ARG A 1 197 ? -28.485 -13.181 37.560 1.00 84.88 197 ARG A O 1
ATOM 1607 N N . LYS A 1 198 ? -29.798 -14.448 38.875 1.00 85.81 198 LYS A N 1
ATOM 1608 C CA . LYS A 1 198 ? -28.767 -15.454 39.188 1.00 85.81 198 LYS A CA 1
ATOM 1609 C C . LYS A 1 198 ? -28.383 -16.307 37.970 1.00 85.81 198 LYS A C 1
ATOM 1611 O O . LYS A 1 198 ? -27.212 -16.644 37.830 1.00 85.81 198 LYS A O 1
ATOM 1616 N N . ALA A 1 199 ? -29.335 -16.629 37.093 1.00 89.38 199 ALA A N 1
ATOM 1617 C CA . ALA A 1 199 ? -29.082 -17.367 35.856 1.00 89.38 199 ALA A CA 1
ATOM 1618 C C . ALA A 1 199 ? -28.272 -16.536 34.845 1.00 89.38 199 ALA A C 1
ATOM 1620 O O . ALA A 1 199 ? -27.252 -17.013 34.352 1.00 89.38 199 ALA A O 1
ATOM 1621 N N . VAL A 1 200 ? -28.660 -15.278 34.604 1.00 91.44 200 VAL A N 1
ATOM 1622 C CA . VAL A 1 200 ? -27.962 -14.369 33.672 1.00 91.44 200 VAL A CA 1
ATOM 1623 C C . VAL A 1 200 ? -26.539 -14.049 34.146 1.00 91.44 200 VAL A C 1
ATOM 1625 O O . VAL A 1 200 ? -25.623 -14.005 33.333 1.00 91.44 200 VAL A O 1
ATOM 1628 N N . LYS A 1 201 ? -26.316 -13.901 35.461 1.00 89.25 201 LYS A N 1
ATOM 1629 C CA . LYS A 1 201 ? -24.970 -13.720 36.045 1.00 89.25 201 LYS A CA 1
ATOM 1630 C C . LYS A 1 201 ? -24.175 -15.035 36.204 1.00 89.25 201 LYS A C 1
ATOM 1632 O O . LYS A 1 201 ? -23.125 -15.029 36.843 1.00 89.25 201 LYS A O 1
ATOM 1637 N N . SER A 1 202 ? -24.651 -16.169 35.677 1.00 93.81 202 SER A N 1
ATOM 1638 C CA . SER A 1 202 ? -23.959 -17.461 35.805 1.00 93.81 202 SER A CA 1
ATOM 1639 C C . SER A 1 202 ? -22.919 -17.694 34.703 1.00 93.81 202 SER A C 1
ATOM 1641 O O . SER A 1 202 ? -23.134 -17.366 33.538 1.00 93.81 202 SER A O 1
ATOM 1643 N N . GLN A 1 203 ? -21.814 -18.357 35.057 1.00 94.31 203 GLN A N 1
ATOM 1644 C CA . GLN A 1 203 ? -20.775 -18.759 34.096 1.00 94.31 203 GLN A CA 1
ATOM 1645 C C . GLN A 1 203 ? -21.297 -19.732 33.022 1.00 94.31 203 GLN A C 1
ATOM 1647 O O . GLN A 1 203 ? -20.816 -19.726 31.893 1.00 94.31 203 GLN A O 1
ATOM 1652 N N . VAL A 1 204 ? -22.319 -20.535 33.343 1.00 94.44 204 VAL A N 1
ATOM 1653 C CA . VAL A 1 204 ? -22.959 -21.453 32.384 1.00 94.44 204 VAL A CA 1
ATOM 1654 C C . VAL A 1 204 ? -23.677 -20.676 31.277 1.00 94.44 204 VAL A C 1
ATOM 1656 O O . VAL A 1 204 ? -23.574 -21.042 30.111 1.00 94.44 204 VAL A O 1
ATOM 1659 N N . PHE A 1 205 ? -24.361 -19.580 31.621 1.00 94.62 205 PHE A N 1
ATOM 1660 C CA . PHE A 1 205 ? -25.054 -18.734 30.645 1.00 94.62 205 PHE A CA 1
ATOM 1661 C C . PHE A 1 205 ? -24.077 -18.001 29.711 1.00 94.62 205 PHE A C 1
ATOM 1663 O O . PHE A 1 205 ? -24.320 -17.929 28.508 1.00 94.62 205 PHE A O 1
ATOM 1670 N N . TYR A 1 206 ? -22.939 -17.538 30.240 1.00 95.06 206 TYR A N 1
ATOM 1671 C CA . TYR A 1 206 ? -21.849 -16.961 29.445 1.00 95.06 206 TYR A CA 1
ATOM 1672 C C . TYR A 1 206 ? -21.314 -17.948 28.392 1.00 95.06 206 TYR A C 1
ATOM 1674 O O . TYR A 1 206 ? -21.287 -17.627 27.203 1.00 95.06 206 TYR A O 1
ATOM 1682 N N . TRP A 1 207 ? -20.968 -19.173 28.803 1.00 96.88 207 TRP A N 1
ATOM 1683 C CA . TRP A 1 207 ? -20.501 -20.211 27.877 1.00 96.88 207 TRP A CA 1
ATOM 1684 C C . TRP A 1 207 ? -21.565 -20.634 26.860 1.00 96.88 207 TRP A C 1
ATOM 1686 O O . TRP A 1 207 ? -21.238 -20.833 25.693 1.00 96.88 207 TRP A O 1
ATOM 1696 N N . LEU A 1 208 ? -22.835 -20.715 27.269 1.00 97.12 208 LEU A N 1
ATOM 1697 C CA . LEU A 1 208 ? -23.952 -21.012 26.369 1.00 97.12 208 LEU A CA 1
ATOM 1698 C C . LEU A 1 208 ? -24.073 -19.960 25.256 1.00 97.12 208 LEU A C 1
ATOM 1700 O O . LEU A 1 208 ? -24.199 -20.331 24.092 1.00 97.12 208 LEU A O 1
ATOM 1704 N N . ILE A 1 209 ? -23.985 -18.665 25.584 1.00 96.75 209 ILE A N 1
ATOM 1705 C CA . ILE A 1 209 ? -24.026 -17.597 24.572 1.00 96.75 209 ILE A CA 1
ATOM 1706 C C . ILE A 1 209 ? -22.826 -17.682 23.624 1.00 96.75 209 ILE A C 1
ATOM 1708 O O . ILE A 1 209 ? -23.019 -17.569 22.416 1.00 96.75 209 ILE A O 1
ATOM 1712 N N . ILE A 1 210 ? -21.613 -17.933 24.128 1.00 96.56 210 ILE A N 1
ATOM 1713 C CA . ILE A 1 210 ? -20.427 -18.099 23.268 1.00 96.56 210 ILE A CA 1
ATOM 1714 C C . ILE A 1 210 ? -20.614 -19.256 22.285 1.00 96.56 210 ILE A C 1
ATOM 1716 O O . ILE A 1 210 ? -20.339 -19.089 21.099 1.00 96.56 210 ILE A O 1
ATOM 1720 N N . VAL A 1 211 ? -21.124 -20.402 22.747 1.00 97.62 211 VAL A N 1
ATOM 1721 C CA . VAL A 1 211 ? -21.403 -21.553 21.876 1.00 97.62 211 VAL A CA 1
ATOM 1722 C C . VAL A 1 211 ? -22.456 -21.205 20.821 1.00 97.62 211 VAL A C 1
ATOM 1724 O O . VAL A 1 211 ? -22.249 -21.523 19.656 1.00 97.62 211 VAL A O 1
ATOM 1727 N N . LEU A 1 212 ? -23.540 -20.505 21.176 1.00 96.75 212 LEU A N 1
ATOM 1728 C CA . LEU A 1 212 ? -24.559 -20.082 20.204 1.00 96.75 212 LEU A CA 1
ATOM 1729 C C . LEU A 1 212 ? -24.015 -19.099 19.156 1.00 96.75 212 LEU A C 1
ATOM 1731 O O . LEU A 1 212 ? -24.287 -19.270 17.970 1.00 96.75 212 LEU A O 1
ATOM 1735 N N . VAL A 1 213 ? -23.225 -18.101 19.567 1.00 97.56 213 VAL A N 1
ATOM 1736 C CA . VAL A 1 213 ? -22.596 -17.138 18.643 1.00 97.56 213 VAL A CA 1
ATOM 1737 C C . VAL A 1 213 ? -21.599 -17.842 17.722 1.00 97.56 213 VAL A C 1
ATOM 1739 O O . VAL A 1 213 ? -21.582 -17.580 16.519 1.00 97.56 213 VAL A O 1
ATOM 1742 N N . PHE A 1 214 ? -20.805 -18.775 18.255 1.00 97.62 214 PHE A N 1
ATOM 1743 C CA . PHE A 1 214 ? -19.865 -19.565 17.462 1.00 97.62 214 PHE A CA 1
ATOM 1744 C C . PHE A 1 214 ? -20.584 -20.480 16.463 1.00 97.62 214 PHE A C 1
ATOM 1746 O O . PHE A 1 214 ? -20.194 -20.521 15.301 1.00 97.62 214 PHE A O 1
ATOM 1753 N N . LEU A 1 215 ? -21.660 -21.159 16.877 1.00 96.31 215 LEU A N 1
ATOM 1754 C CA . LEU A 1 215 ? -22.480 -21.985 15.987 1.00 96.31 215 LEU A CA 1
ATOM 1755 C C . LEU A 1 215 ? -23.129 -21.151 14.878 1.00 96.31 215 LEU A C 1
ATOM 1757 O O . LEU A 1 215 ? -23.046 -21.542 13.722 1.00 96.31 215 LEU A O 1
ATOM 1761 N N . ASN A 1 216 ? -23.701 -19.985 15.193 1.00 95.62 216 ASN A N 1
ATOM 1762 C CA . ASN A 1 216 ? -24.272 -19.089 14.183 1.00 95.62 216 ASN A CA 1
ATOM 1763 C C . ASN A 1 216 ? -23.207 -18.571 13.196 1.00 95.62 216 ASN A C 1
ATOM 1765 O O . ASN A 1 216 ? -23.439 -18.566 11.991 1.00 95.62 216 ASN A O 1
ATOM 1769 N N . THR A 1 217 ? -22.017 -18.216 13.689 1.00 97.06 217 THR A N 1
ATOM 1770 C CA . THR A 1 217 ? -20.883 -17.822 12.833 1.00 97.06 217 THR A CA 1
ATOM 1771 C C . THR A 1 217 ? -20.407 -18.990 11.961 1.00 97.06 217 THR A C 1
ATOM 1773 O O . THR A 1 217 ? -20.083 -18.793 10.795 1.00 97.06 217 THR A O 1
ATOM 1776 N N . GLY A 1 218 ? -20.391 -20.212 12.501 1.00 95.44 218 GLY A N 1
ATOM 1777 C CA . GLY A 1 218 ? -20.051 -21.431 11.766 1.00 95.44 218 GLY A CA 1
ATOM 1778 C C . GLY A 1 218 ? -21.062 -21.760 10.667 1.00 95.44 218 GLY A C 1
ATOM 1779 O O . GLY A 1 218 ? -20.652 -22.046 9.551 1.00 95.44 218 GLY A O 1
ATOM 1780 N N . VAL A 1 219 ? -22.360 -21.641 10.962 1.00 94.62 219 VAL A N 1
ATOM 1781 C CA . VAL A 1 219 ? -23.468 -21.792 10.001 1.00 94.62 219 VAL A CA 1
ATOM 1782 C C . VAL A 1 219 ? -23.356 -20.779 8.859 1.00 94.62 219 VAL A C 1
ATOM 1784 O O . VAL A 1 219 ? -23.494 -21.157 7.702 1.00 94.62 219 VAL A O 1
ATOM 1787 N N . LEU A 1 220 ? -23.022 -19.518 9.150 1.00 93.50 220 LEU A N 1
ATOM 1788 C CA . LEU A 1 220 ? -22.744 -18.510 8.116 1.00 93.50 220 LEU A CA 1
ATOM 1789 C C . LEU A 1 220 ? -21.480 -18.836 7.299 1.00 93.50 220 LEU A C 1
ATOM 1791 O O . LEU A 1 220 ? -21.427 -18.576 6.103 1.00 93.50 220 LEU A O 1
ATOM 1795 N N . ALA A 1 221 ? -20.458 -19.426 7.923 1.00 95.00 221 ALA A N 1
ATOM 1796 C CA . ALA A 1 221 ? -19.202 -19.775 7.259 1.00 95.00 221 ALA A CA 1
ATOM 1797 C C . ALA A 1 221 ? -19.267 -21.053 6.398 1.00 95.00 221 ALA A C 1
ATOM 1799 O O . ALA A 1 221 ? -18.330 -21.304 5.640 1.00 95.00 221 ALA A O 1
ATOM 1800 N N . THR A 1 222 ? -20.325 -21.870 6.503 1.00 93.75 222 THR A N 1
ATOM 1801 C CA . THR A 1 222 ? -20.508 -23.066 5.656 1.00 93.75 222 THR A CA 1
ATOM 1802 C C . THR A 1 222 ? -21.207 -22.790 4.325 1.00 93.75 222 THR A C 1
ATOM 1804 O O . THR A 1 222 ? -21.234 -23.687 3.483 1.00 93.75 222 THR A O 1
ATOM 1807 N N . GLU A 1 223 ? -21.748 -21.586 4.115 1.00 94.00 223 GLU A N 1
ATOM 1808 C CA . GLU A 1 223 ? -22.421 -21.199 2.869 1.00 94.00 223 GLU A CA 1
ATOM 1809 C C . GLU A 1 223 ? -21.433 -21.189 1.685 1.00 94.00 223 GLU A C 1
ATOM 1811 O O . GLU A 1 223 ? -20.397 -20.519 1.728 1.00 94.00 223 GLU A O 1
ATOM 1816 N N . HIS A 1 224 ? -21.722 -21.949 0.622 1.00 94.06 224 HIS A N 1
ATOM 1817 C CA . HIS A 1 224 ? -20.851 -22.027 -0.557 1.00 94.06 224 HIS A CA 1
ATOM 1818 C C . HIS A 1 224 ? -21.596 -22.277 -1.877 1.00 94.06 224 HIS A C 1
ATOM 1820 O O . HIS A 1 224 ? -22.718 -22.776 -1.928 1.00 94.06 224 HIS A O 1
ATOM 1826 N N . TYR A 1 225 ? -20.942 -21.930 -2.990 1.00 93.62 225 TYR A N 1
ATOM 1827 C CA . TYR A 1 225 ? -21.510 -22.096 -4.328 1.00 93.62 225 TYR A CA 1
ATOM 1828 C C . TYR A 1 225 ? -21.707 -23.578 -4.688 1.00 93.62 225 TYR A C 1
ATOM 1830 O O . TYR A 1 225 ? -20.799 -24.389 -4.503 1.00 93.62 225 TYR A O 1
ATOM 1838 N N . ASN A 1 226 ? -22.876 -23.910 -5.250 1.00 91.94 226 ASN A N 1
ATOM 1839 C CA . ASN A 1 226 ? -23.338 -25.281 -5.513 1.00 91.94 226 ASN A CA 1
ATOM 1840 C C . ASN A 1 226 ? -23.371 -26.188 -4.265 1.00 91.94 226 ASN A C 1
ATOM 1842 O O . ASN A 1 226 ? -23.121 -27.393 -4.373 1.00 91.94 226 ASN A O 1
ATOM 1846 N N . GLN A 1 227 ? -23.685 -25.633 -3.090 1.00 92.75 227 GLN A N 1
ATOM 1847 C CA . GLN A 1 227 ? -23.892 -26.448 -1.898 1.00 92.75 227 GLN A CA 1
ATOM 1848 C C . GLN A 1 227 ? -25.077 -27.421 -2.053 1.00 92.75 227 GLN A C 1
ATOM 1850 O O . GLN A 1 227 ? -26.015 -27.158 -2.810 1.00 92.75 227 GLN A O 1
ATOM 1855 N N . PRO A 1 228 ? -25.031 -28.595 -1.397 1.00 93.06 228 PRO A N 1
ATOM 1856 C CA . PRO A 1 228 ? -26.102 -29.575 -1.491 1.00 93.06 228 PRO A CA 1
ATOM 1857 C C . PRO A 1 228 ? -27.334 -29.115 -0.706 1.00 93.06 228 PRO A C 1
ATOM 1859 O O . PRO A 1 228 ? -27.213 -28.615 0.406 1.00 93.06 228 PRO A O 1
ATOM 1862 N N . GLN A 1 229 ? -28.521 -29.403 -1.237 1.00 90.12 229 GLN A N 1
ATOM 1863 C CA . GLN A 1 229 ? -29.805 -28.894 -0.735 1.00 90.12 229 GLN A CA 1
ATOM 1864 C C . GLN A 1 229 ? -30.115 -29.221 0.743 1.00 90.12 229 GLN A C 1
ATOM 1866 O O . GLN A 1 229 ? -30.852 -28.494 1.394 1.00 90.12 229 GLN A O 1
ATOM 1871 N N . TRP A 1 230 ? -29.511 -30.274 1.312 1.00 93.62 230 TRP A N 1
ATOM 1872 C CA . TRP A 1 230 ? -29.635 -30.570 2.749 1.00 93.62 230 TRP A CA 1
ATOM 1873 C C . TRP A 1 230 ? -28.944 -29.532 3.645 1.00 93.62 230 TRP A C 1
ATOM 1875 O O . TRP A 1 230 ? -29.291 -29.431 4.819 1.00 93.62 230 TRP A O 1
ATOM 1885 N N . LEU A 1 231 ? -27.945 -28.814 3.120 1.00 89.50 231 LEU A N 1
ATOM 1886 C CA . LEU A 1 231 ? -27.245 -27.752 3.833 1.00 89.50 231 LEU A CA 1
ATOM 1887 C C . LEU A 1 231 ? -28.079 -26.467 3.808 1.00 89.50 231 LEU A C 1
ATOM 1889 O O . LEU A 1 231 ? -28.219 -25.850 4.856 1.00 89.50 231 LEU A O 1
ATOM 1893 N N . ASP A 1 232 ? -28.728 -26.151 2.678 1.00 87.06 232 ASP A N 1
ATOM 1894 C CA . ASP A 1 232 ? -29.725 -25.069 2.592 1.00 87.06 232 ASP A CA 1
ATOM 1895 C C . ASP A 1 232 ? -30.876 -25.272 3.598 1.00 87.06 232 ASP A C 1
ATOM 1897 O O . ASP A 1 232 ? -31.292 -24.329 4.261 1.00 87.06 232 ASP A O 1
ATOM 1901 N N . ASP A 1 233 ? -31.366 -26.510 3.751 1.00 89.06 233 ASP A N 1
ATOM 1902 C CA . ASP A 1 233 ? -32.429 -26.865 4.709 1.00 89.06 233 ASP A CA 1
ATOM 1903 C C . ASP A 1 233 ? -31.962 -26.867 6.189 1.00 89.06 233 ASP A C 1
ATOM 1905 O O . ASP A 1 233 ? -32.789 -26.991 7.100 1.00 89.06 233 ASP A O 1
ATOM 1909 N N . PHE A 1 234 ? -30.649 -26.794 6.449 1.00 87.31 234 PHE A N 1
ATOM 1910 C CA . PHE A 1 234 ? -30.046 -26.881 7.789 1.00 87.31 234 PHE A CA 1
ATOM 1911 C C . PHE A 1 234 ? -29.597 -25.524 8.363 1.00 87.31 234 PHE A C 1
ATOM 1913 O O . PHE A 1 234 ? -29.505 -25.401 9.590 1.00 87.31 234 PHE A O 1
ATOM 1920 N N . GLN A 1 235 ? -29.277 -24.551 7.503 1.00 83.75 235 GLN A N 1
ATOM 1921 C CA . GLN A 1 235 ? -28.747 -23.228 7.875 1.00 83.75 235 GLN A CA 1
ATOM 1922 C C . GLN A 1 235 ? -29.840 -22.251 8.356 1.00 83.75 235 GLN A C 1
ATOM 1924 O O . GLN A 1 235 ? -29.522 -21.485 9.297 1.00 83.75 235 GLN A O 1
#